Protein AF-A0A524KZ82-F1 (afdb_monomer)

Radius of gyration: 22.81 Å; Cα contacts (8 Å, |Δi|>4): 287; chains: 1; bounding box: 56×28×83 Å

Mean predicted aligned error: 5.63 Å

pLDDT: mean 92.24, std 10.03, range [44.41, 98.25]

Solvent-accessible surface area (backbone atoms only — not comparable to full-atom values): 10919 Å² total; per-residue (Å²): 84,75,33,45,78,41,71,69,45,45,53,48,47,46,52,50,49,19,54,33,33,65,72,64,48,67,66,28,41,35,33,43,34,64,36,80,46,78,73,47,76,80,39,77,87,38,52,68,56,51,53,52,40,55,52,41,50,53,49,50,49,65,68,48,57,89,40,47,75,35,59,31,60,46,67,98,60,83,75,63,60,69,71,45,44,50,54,52,49,53,57,42,37,68,87,48,66,90,84,58,84,72,43,83,60,76,61,77,42,79,44,74,64,86,80,84,34,33,32,40,37,38,36,27,46,79,58,62,71,92,42,52,47,76,47,74,54,84,52,24,44,35,43,30,52,70,94,45,76,46,76,42,79,43,55,84,88,52,30,84,36,37,81,73,48,74,47,79,55,88,43,23,39,41,34,34,31,33,73,70,80,78,74,78,78,78,79,85,124

Secondary structure (DSSP, 8-state):
-EE-S-HHHHHHHHHHHHHHHHTT-----EEEEEEPPGGGGGSGGGHHHHHHHHHHHHHHHHHHTTSPEEEEEPPSS---HHHHHHHHHHHHTTTS-TT---------EEEE-SSS-EEEEEE-TT--STTEEEEEETTEEEEEETTEEEEEEPPTTTTTSEEEEEEEETTEEEEEEEPPP-PPP----

Sequence (189 aa):
LVVTPERMVIDEARRAHTELSLFEVHCDAVVMNRLLPAEADEIPFFRDARRREAERYREVEALFAPLPILSAPLQDDEVMGLARLARLGAQLFAKVEPDAVLHTGARVRFERDGTGGYRAIVPLPRADREGLDVVKIDDDLVVTTGARRRAIRLPRRVAPLSLAEARVDGDSLVVRFLRRAVEPAAEVG

Nearest PDB structures (foldseek):
  3igf-assembly1_A  TM=7.912E-01  e=5.795E-08  Nostoc sp. PCC 7120 = FACHB-418
  8egk-assembly1_A  TM=7.895E-01  e=8.415E-08  Nostoc sp. PCC 7120 = FACHB-418
  8egk-assembly1_B  TM=7.686E-01  e=1.011E-06  Nostoc sp. PCC 7120 = FACHB-418
  2woj-assembly1_D  TM=8.732E-01  e=4.760E-04  Saccharomyces cerevisiae
  3zs9-assembly1_B  TM=8.711E-01  e=5.390E-04  Saccharomyces cerevisiae

Foldseek 3Di:
DEAELDPVRLVVVLLVQLQCLLVQNDDQAYEHEAAADPVLVVPPVCPVVNVSSVVSVVVSVVQDPPRYYFYFHHDPDDQDDDVSVVVRVCRRCVPHDPPDRNDRDDAWDWAAPVPQWIKTKRFRRPADPVQWDWDDDQQWIWITGNPDIDTDGHDPVQRQWHFDDWDDDHRIIITITHHDDDDPPPPDD

Structure (mmCIF, N/CA/C/O backbone):
data_AF-A0A524KZ82-F1
#
_entry.id   AF-A0A524KZ82-F1
#
loop_
_atom_site.group_PDB
_atom_site.id
_atom_site.type_symbol
_atom_site.label_atom_id
_atom_site.label_alt_id
_atom_site.label_comp_id
_atom_site.label_asym_id
_atom_site.label_entity_id
_atom_site.label_seq_id
_atom_site.pdbx_PDB_ins_code
_atom_site.Cartn_x
_atom_site.Cartn_y
_atom_site.Cartn_z
_atom_site.occupancy
_atom_site.B_iso_or_equiv
_atom_site.auth_seq_id
_atom_site.auth_comp_id
_atom_site.auth_asym_id
_atom_site.auth_atom_id
_atom_site.pdbx_PDB_model_num
ATOM 1 N N . LEU A 1 1 ? -0.749 -0.600 -7.505 1.00 96.12 1 LEU A N 1
ATOM 2 C CA . LEU A 1 1 ? -0.133 0.759 -7.448 1.00 96.12 1 LEU A CA 1
ATOM 3 C C . LEU A 1 1 ? 0.936 0.880 -8.524 1.00 96.12 1 LEU A C 1
ATOM 5 O O . LEU A 1 1 ? 1.473 -0.147 -8.909 1.00 96.12 1 LEU A O 1
ATOM 9 N N . VAL A 1 2 ? 1.262 2.085 -8.999 1.00 97.44 2 VAL A N 1
ATOM 10 C CA . VAL A 1 2 ? 2.365 2.310 -9.954 1.00 97.44 2 VAL A CA 1
ATOM 11 C C . VAL A 1 2 ? 3.306 3.364 -9.380 1.00 97.44 2 VAL A C 1
ATOM 13 O O . VAL A 1 2 ? 2.841 4.398 -8.910 1.00 97.44 2 VAL A O 1
ATOM 16 N N . VAL A 1 3 ? 4.610 3.099 -9.412 1.00 98.12 3 VAL A N 1
ATOM 17 C CA . VAL A 1 3 ? 5.670 3.984 -8.908 1.00 98.12 3 VAL A CA 1
ATOM 18 C C . VAL A 1 3 ? 6.823 4.078 -9.902 1.00 98.12 3 VAL A C 1
ATOM 20 O O . VAL A 1 3 ? 6.951 3.244 -10.794 1.00 98.12 3 VAL A O 1
ATOM 23 N N . THR A 1 4 ? 7.679 5.082 -9.737 1.00 97.50 4 THR A N 1
ATOM 24 C CA . THR A 1 4 ? 9.007 5.155 -10.366 1.00 97.50 4 THR A CA 1
ATOM 25 C C . THR A 1 4 ? 10.095 5.068 -9.284 1.00 97.50 4 THR A C 1
ATOM 27 O O . THR A 1 4 ? 9.777 5.233 -8.102 1.00 97.50 4 THR A O 1
ATOM 30 N N . PRO A 1 5 ? 11.382 4.855 -9.635 1.00 95.81 5 PRO A N 1
ATOM 31 C CA . PRO A 1 5 ? 12.526 4.932 -8.713 1.00 95.81 5 PRO A CA 1
ATOM 32 C C . PRO A 1 5 ? 12.803 6.333 -8.127 1.00 95.81 5 PRO A C 1
ATOM 34 O O . PRO A 1 5 ? 13.952 6.710 -7.893 1.00 95.81 5 PRO A O 1
ATOM 37 N N . GLU A 1 6 ? 11.768 7.126 -7.876 1.00 96.19 6 GLU A N 1
ATOM 38 C CA . GLU A 1 6 ? 11.844 8.467 -7.316 1.00 96.19 6 GLU A CA 1
ATOM 39 C C . GLU A 1 6 ? 11.198 8.484 -5.934 1.00 96.19 6 GLU A C 1
ATOM 41 O O . GLU A 1 6 ? 10.045 8.091 -5.759 1.00 96.19 6 GLU A O 1
ATOM 46 N N . ARG A 1 7 ? 11.938 8.982 -4.938 1.00 95.19 7 ARG A N 1
ATOM 47 C CA . ARG A 1 7 ? 11.517 8.937 -3.530 1.00 95.19 7 ARG A CA 1
ATOM 48 C C . ARG A 1 7 ? 10.149 9.581 -3.294 1.00 95.19 7 ARG A C 1
ATOM 50 O O . ARG A 1 7 ? 9.319 9.003 -2.607 1.00 95.19 7 ARG A O 1
ATOM 57 N N . MET A 1 8 ? 9.891 10.727 -3.924 1.00 96.19 8 MET A N 1
ATOM 58 C CA . MET A 1 8 ? 8.604 11.419 -3.817 1.00 96.19 8 MET A CA 1
ATOM 59 C C . MET A 1 8 ? 7.433 10.552 -4.306 1.00 96.19 8 MET A C 1
ATOM 61 O O . MET A 1 8 ? 6.387 10.521 -3.662 1.00 96.19 8 MET A O 1
ATOM 65 N N . VAL A 1 9 ? 7.611 9.830 -5.417 1.00 97.50 9 VAL A N 1
ATOM 66 C CA . VAL A 1 9 ? 6.575 8.968 -6.008 1.00 97.50 9 VAL A CA 1
ATOM 67 C C . VAL A 1 9 ? 6.334 7.735 -5.135 1.00 97.50 9 VAL A C 1
ATOM 69 O O . VAL A 1 9 ? 5.189 7.333 -4.934 1.00 97.50 9 VAL A O 1
ATOM 72 N N . ILE A 1 10 ? 7.399 7.167 -4.565 1.00 96.94 10 ILE A N 1
ATOM 73 C CA . ILE A 1 10 ? 7.316 6.051 -3.614 1.00 96.94 10 ILE A CA 1
ATOM 74 C C . ILE A 1 10 ? 6.548 6.474 -2.354 1.00 96.94 10 ILE A C 1
ATOM 76 O O . ILE A 1 10 ? 5.636 5.767 -1.921 1.00 96.94 10 ILE A O 1
ATOM 80 N N . ASP A 1 11 ? 6.865 7.647 -1.801 1.00 94.69 11 ASP A N 1
ATOM 81 C CA . ASP A 1 11 ? 6.182 8.198 -0.628 1.00 94.69 11 ASP A CA 1
ATOM 82 C C . ASP A 1 11 ? 4.693 8.464 -0.895 1.00 94.69 11 ASP A C 1
ATOM 84 O O . ASP A 1 11 ? 3.852 8.208 -0.029 1.00 94.69 11 ASP A O 1
ATOM 88 N N . GLU A 1 12 ? 4.351 8.942 -2.093 1.00 94.69 12 GLU A N 1
ATOM 89 C CA . GLU A 1 12 ? 2.962 9.160 -2.499 1.00 94.69 12 GLU A CA 1
ATOM 90 C C . GLU A 1 12 ? 2.196 7.842 -2.642 1.00 94.69 12 GLU A C 1
ATOM 92 O O . GLU A 1 12 ? 1.098 7.698 -2.105 1.00 94.69 12 GLU A O 1
ATOM 97 N N . ALA A 1 13 ? 2.795 6.831 -3.275 1.00 96.00 13 ALA A N 1
ATOM 98 C CA . ALA A 1 13 ? 2.178 5.514 -3.375 1.00 96.00 13 ALA A CA 1
ATOM 99 C C . ALA A 1 13 ? 2.017 4.834 -2.010 1.00 96.00 13 ALA A C 1
ATOM 101 O O . ALA A 1 13 ? 1.030 4.128 -1.802 1.00 96.00 13 ALA A O 1
ATOM 102 N N . ARG A 1 14 ? 2.939 5.064 -1.063 1.00 94.00 14 ARG A N 1
ATOM 103 C CA . ARG A 1 14 ? 2.806 4.578 0.317 1.00 94.00 14 ARG A CA 1
ATOM 104 C C . ARG A 1 14 ? 1.569 5.180 0.978 1.00 94.00 14 ARG A C 1
ATOM 106 O O . ARG A 1 14 ? 0.752 4.431 1.507 1.00 94.00 14 ARG A O 1
ATOM 113 N N . ARG A 1 15 ? 1.407 6.509 0.911 1.00 92.25 15 ARG A N 1
ATOM 114 C CA . ARG A 1 15 ? 0.216 7.202 1.434 1.00 92.25 15 ARG A CA 1
ATOM 115 C C . ARG A 1 15 ? -1.060 6.677 0.781 1.00 92.25 15 ARG A C 1
ATOM 117 O O . ARG A 1 15 ? -1.985 6.283 1.487 1.00 92.25 15 ARG A O 1
ATOM 124 N N . ALA A 1 16 ? -1.072 6.576 -0.548 1.00 93.12 16 ALA A N 1
ATOM 125 C CA . ALA A 1 16 ? -2.205 6.038 -1.293 1.00 93.12 16 ALA A CA 1
ATOM 126 C C . ALA A 1 16 ? -2.549 4.600 -0.866 1.00 93.12 16 ALA A C 1
ATOM 128 O O . ALA A 1 16 ? -3.722 4.274 -0.714 1.00 93.12 16 ALA A O 1
ATOM 129 N N . HIS A 1 17 ? -1.554 3.744 -0.611 1.00 94.00 17 HIS A N 1
ATOM 130 C CA . HIS A 1 17 ? -1.785 2.378 -0.137 1.00 94.00 17 HIS A CA 1
ATOM 131 C C . HIS A 1 17 ? -2.465 2.335 1.234 1.00 94.00 17 HIS A C 1
ATOM 133 O O . HIS A 1 17 ? -3.410 1.563 1.426 1.00 94.00 17 HIS A O 1
ATOM 139 N N . THR A 1 18 ? -2.016 3.169 2.177 1.00 92.38 18 THR A N 1
ATOM 140 C CA . THR A 1 18 ? -2.651 3.300 3.492 1.00 92.38 18 THR A CA 1
ATOM 141 C C . THR A 1 18 ? -4.100 3.768 3.350 1.00 92.38 18 THR A C 1
ATOM 143 O O . THR A 1 18 ? -4.994 3.173 3.949 1.00 92.38 18 THR A O 1
ATOM 146 N N . GLU A 1 19 ? -4.351 4.788 2.523 1.00 91.69 19 GLU A N 1
ATOM 147 C CA . GLU A 1 19 ? -5.698 5.322 2.293 1.00 91.69 19 GLU A CA 1
ATOM 148 C C . GLU A 1 19 ? -6.629 4.286 1.653 1.00 91.69 19 GLU A C 1
ATOM 150 O O . GLU A 1 19 ? -7.731 4.060 2.146 1.00 91.69 19 GLU A O 1
ATOM 155 N N . LEU A 1 20 ? -6.188 3.610 0.591 1.00 93.00 20 LEU A N 1
ATOM 156 C CA . LEU A 1 20 ? -6.969 2.563 -0.072 1.00 93.00 20 LEU A CA 1
ATOM 157 C C . LEU A 1 20 ? -7.296 1.416 0.893 1.00 93.00 20 LEU A C 1
ATOM 159 O O . LEU A 1 20 ? -8.442 0.967 0.956 1.00 93.00 20 LEU A O 1
ATOM 163 N N . SER A 1 21 ? -6.325 1.010 1.715 1.00 92.56 21 SER A N 1
ATOM 164 C CA . SER A 1 21 ? -6.515 -0.021 2.742 1.00 92.56 21 SER A CA 1
ATOM 165 C C . SER A 1 21 ? -7.519 0.402 3.808 1.00 92.56 21 SER A C 1
ATOM 167 O O . SER A 1 21 ? -8.366 -0.407 4.194 1.00 92.56 21 SER A O 1
ATOM 169 N N . LEU A 1 22 ? -7.496 1.678 4.221 1.00 93.38 22 LEU A N 1
ATOM 170 C CA . LEU A 1 22 ? -8.490 2.220 5.141 1.00 93.38 22 LEU A CA 1
ATOM 171 C C . LEU A 1 22 ? -9.900 2.033 4.585 1.00 93.38 22 LEU A C 1
ATOM 173 O O . LEU A 1 22 ? -10.786 1.766 5.381 1.00 93.38 22 LEU A O 1
ATOM 177 N N . PHE A 1 23 ? -10.122 2.110 3.270 1.00 93.38 23 PHE A N 1
ATOM 178 C CA . PHE A 1 23 ? -11.424 1.886 2.622 1.00 93.38 23 PHE A CA 1
ATOM 179 C C . PHE A 1 23 ? -11.655 0.447 2.123 1.00 93.38 23 PHE A C 1
ATOM 181 O O . PHE A 1 23 ? -12.651 0.202 1.449 1.00 93.38 23 PHE A O 1
ATOM 188 N N . GLU A 1 24 ? -10.782 -0.506 2.470 1.00 91.81 24 GLU A N 1
ATOM 189 C CA . GLU A 1 24 ? -10.827 -1.904 1.999 1.00 91.81 24 GLU A CA 1
ATOM 190 C C . GLU A 1 24 ? -10.774 -2.047 0.465 1.00 91.81 24 GLU A C 1
ATOM 192 O O . GLU A 1 24 ? -11.261 -3.023 -0.107 1.00 91.81 24 GLU A O 1
ATOM 197 N N . VAL A 1 25 ? -10.133 -1.086 -0.207 1.00 92.88 25 VAL A N 1
ATOM 198 C CA . VAL A 1 25 ? -9.746 -1.194 -1.616 1.00 92.88 25 VAL A CA 1
ATOM 199 C C . VAL A 1 25 ? -8.349 -1.803 -1.663 1.00 92.88 25 VAL A C 1
ATOM 201 O O . VAL A 1 25 ? -7.357 -1.155 -1.336 1.00 92.88 25 VAL A O 1
ATOM 204 N N . HIS A 1 26 ? -8.263 -3.079 -2.026 1.00 88.25 26 HIS A N 1
ATOM 205 C CA . HIS A 1 26 ? -6.998 -3.805 -1.986 1.00 88.25 26 HIS A CA 1
ATOM 206 C C . HIS A 1 26 ? -6.201 -3.610 -3.273 1.00 88.25 26 HIS A C 1
ATOM 208 O O . HIS A 1 26 ? -6.720 -3.776 -4.374 1.00 88.25 26 HIS A O 1
ATOM 214 N N . CYS A 1 27 ? -4.923 -3.283 -3.112 1.00 93.62 27 CYS A N 1
ATOM 215 C CA . CYS A 1 27 ? -3.933 -3.444 -4.165 1.00 93.62 27 CYS A CA 1
ATOM 216 C C . CYS A 1 27 ? -3.324 -4.833 -4.036 1.00 93.62 27 CYS A C 1
ATOM 218 O O . CYS A 1 27 ? -3.019 -5.270 -2.928 1.00 93.62 27 CYS A O 1
ATOM 220 N N . ASP A 1 28 ? -3.142 -5.505 -5.160 1.00 95.69 28 ASP A N 1
ATOM 221 C CA . ASP A 1 28 ? -2.584 -6.849 -5.218 1.00 95.69 28 ASP A CA 1
ATOM 222 C C . ASP A 1 28 ? -1.139 -6.875 -5.738 1.00 95.69 28 ASP A C 1
ATOM 224 O O . ASP A 1 28 ? -0.450 -7.871 -5.557 1.00 95.69 28 ASP A O 1
ATOM 228 N N . ALA A 1 29 ? -0.658 -5.770 -6.320 1.00 96.69 29 ALA A N 1
ATOM 229 C CA . ALA A 1 29 ? 0.726 -5.587 -6.743 1.00 96.69 29 ALA A CA 1
ATOM 230 C C . ALA A 1 29 ? 1.158 -4.109 -6.799 1.00 96.69 29 ALA A C 1
ATOM 232 O O . ALA A 1 29 ? 0.347 -3.165 -6.825 1.00 96.69 29 ALA A O 1
ATOM 233 N N . VAL A 1 30 ? 2.474 -3.913 -6.877 1.00 97.75 30 VAL A N 1
ATOM 234 C CA . VAL A 1 30 ? 3.118 -2.630 -7.174 1.00 97.75 30 VAL A CA 1
ATOM 235 C C . VAL A 1 30 ? 3.878 -2.742 -8.491 1.00 97.75 30 VAL A C 1
ATOM 237 O O . VAL A 1 30 ? 4.720 -3.613 -8.652 1.00 97.75 30 VAL A O 1
ATOM 240 N N . VAL A 1 31 ? 3.620 -1.846 -9.437 1.00 97.94 31 VAL A N 1
ATOM 241 C CA . VAL A 1 31 ? 4.403 -1.741 -10.670 1.00 97.94 31 VAL A CA 1
ATOM 242 C C . VAL A 1 31 ? 5.525 -0.732 -10.457 1.00 97.94 31 VAL A C 1
ATOM 244 O O . VAL A 1 31 ? 5.254 0.448 -10.235 1.00 97.94 31 VAL A O 1
ATOM 247 N N . MET A 1 32 ? 6.773 -1.182 -10.554 1.00 97.62 32 MET A N 1
ATOM 248 C CA . MET A 1 32 ? 7.961 -0.331 -10.556 1.00 97.62 32 MET A CA 1
ATOM 249 C C . MET A 1 32 ? 8.314 0.022 -12.003 1.00 97.62 32 MET A C 1
ATOM 251 O O . MET A 1 32 ? 8.926 -0.768 -12.720 1.00 97.62 32 MET A O 1
ATOM 255 N N . ASN A 1 33 ? 7.866 1.192 -12.447 1.00 97.12 33 ASN A N 1
ATOM 256 C CA . ASN A 1 33 ? 7.990 1.673 -13.819 1.00 97.12 33 ASN A CA 1
ATOM 257 C C . ASN A 1 33 ? 9.265 2.497 -14.040 1.00 97.12 33 ASN A C 1
ATOM 259 O O . ASN A 1 33 ? 9.786 3.104 -13.109 1.00 97.12 33 ASN A O 1
ATOM 263 N N . ARG A 1 34 ? 9.707 2.598 -15.299 1.00 95.69 34 ARG A N 1
ATOM 264 C CA . ARG A 1 34 ? 10.900 3.349 -15.730 1.00 95.69 34 ARG A CA 1
ATOM 265 C C . ARG A 1 34 ? 12.205 2.839 -15.113 1.00 95.69 34 ARG A C 1
ATOM 267 O O . ARG A 1 34 ? 13.105 3.632 -14.849 1.00 95.69 34 ARG A O 1
ATOM 274 N N . LEU A 1 35 ? 12.311 1.528 -14.905 1.00 96.31 35 LEU A N 1
ATOM 275 C CA . LEU A 1 35 ? 13.576 0.910 -14.511 1.00 96.31 35 LEU A CA 1
ATOM 276 C C . LEU A 1 35 ? 14.570 0.961 -15.670 1.00 96.31 35 LEU A C 1
ATOM 278 O O . LEU A 1 35 ? 14.199 0.691 -16.808 1.00 96.31 35 LEU A O 1
ATOM 282 N N . LEU A 1 36 ? 15.831 1.281 -15.409 1.00 95.88 36 LEU A N 1
ATOM 283 C CA . LEU A 1 36 ? 16.860 1.278 -16.439 1.00 95.88 36 LEU A CA 1
ATOM 284 C C . LEU A 1 36 ? 16.896 -0.099 -17.138 1.00 95.88 36 LEU A C 1
ATOM 286 O O . LEU A 1 36 ? 16.871 -1.136 -16.465 1.00 95.88 36 LEU A O 1
ATOM 290 N N . PRO A 1 37 ? 16.942 -0.147 -18.478 1.00 93.19 37 PRO A N 1
ATOM 291 C CA . PRO A 1 37 ? 17.015 -1.412 -19.201 1.00 93.19 37 PRO A CA 1
ATOM 292 C C . PRO A 1 37 ? 18.403 -2.047 -18.994 1.00 93.19 37 PRO A C 1
ATOM 294 O O . PRO A 1 37 ? 19.323 -1.379 -18.515 1.00 93.19 37 PRO A O 1
ATOM 297 N N . ALA A 1 38 ? 18.567 -3.342 -19.268 1.00 90.75 38 ALA A N 1
ATOM 298 C CA . ALA A 1 38 ? 19.797 -4.080 -18.937 1.00 90.75 38 ALA A CA 1
ATOM 299 C C . ALA A 1 38 ? 21.040 -3.504 -19.644 1.00 90.75 38 ALA A C 1
ATOM 301 O O . ALA A 1 38 ? 22.118 -3.432 -19.064 1.00 90.75 38 ALA A O 1
ATOM 302 N N . GLU A 1 39 ? 20.854 -2.988 -20.854 1.00 92.31 39 GLU A N 1
ATOM 303 C CA . GLU A 1 39 ? 21.854 -2.332 -21.697 1.00 92.31 39 GLU A CA 1
ATOM 304 C C . GLU A 1 39 ? 22.507 -1.122 -21.006 1.00 92.31 39 GLU A C 1
ATOM 306 O O . GLU A 1 39 ? 23.643 -0.761 -21.310 1.00 92.31 39 GLU A O 1
ATOM 311 N N . ALA A 1 40 ? 21.830 -0.505 -20.028 1.00 93.25 40 ALA A N 1
ATOM 312 C CA . ALA A 1 40 ? 22.404 0.585 -19.243 1.00 93.25 40 ALA A CA 1
ATOM 313 C C . ALA A 1 40 ? 23.608 0.138 -18.389 1.00 93.25 40 ALA A C 1
ATOM 315 O O . ALA A 1 40 ? 24.437 0.978 -18.036 1.00 93.25 40 ALA A O 1
ATOM 316 N N . ASP A 1 41 ? 23.734 -1.157 -18.074 1.00 92.19 41 ASP A N 1
ATOM 317 C CA . ASP A 1 41 ? 24.831 -1.693 -17.253 1.00 92.19 41 ASP A CA 1
ATOM 318 C C . ASP A 1 41 ? 26.181 -1.662 -17.976 1.00 92.19 41 ASP A C 1
ATOM 320 O O . ASP A 1 41 ? 27.232 -1.595 -17.334 1.00 92.19 41 ASP A O 1
ATOM 324 N N . GLU A 1 42 ? 26.161 -1.652 -19.308 1.00 94.62 42 GLU A N 1
ATOM 325 C CA . GLU A 1 42 ? 27.362 -1.593 -20.144 1.00 94.62 42 GLU A CA 1
ATOM 326 C C . GLU A 1 42 ? 27.946 -0.175 -20.231 1.00 94.62 42 GLU A C 1
ATOM 328 O O . GLU A 1 42 ? 29.098 0.014 -20.624 1.00 94.62 42 GLU A O 1
ATOM 333 N N . ILE A 1 43 ? 27.175 0.840 -19.830 1.00 96.31 43 ILE A N 1
ATOM 334 C CA . ILE A 1 43 ? 27.527 2.251 -19.983 1.00 96.31 43 ILE A CA 1
ATOM 335 C C . ILE A 1 43 ? 27.957 2.821 -18.619 1.00 96.31 43 ILE A C 1
ATOM 337 O O . ILE A 1 43 ? 27.117 3.028 -17.737 1.00 96.31 43 ILE A O 1
ATOM 341 N N . PRO A 1 44 ? 29.244 3.187 -18.421 1.00 95.81 44 PRO A N 1
ATOM 342 C CA . PRO A 1 44 ? 29.747 3.659 -17.125 1.00 95.81 44 PRO A CA 1
ATOM 343 C C . PRO A 1 44 ? 28.993 4.856 -16.530 1.00 95.81 44 PRO A C 1
ATOM 345 O O . PRO A 1 44 ? 28.909 4.969 -15.307 1.00 95.81 44 PRO A O 1
ATOM 348 N N . PHE A 1 45 ? 28.422 5.716 -17.379 1.00 96.69 45 PHE A N 1
ATOM 349 C CA . PHE A 1 45 ? 27.622 6.877 -16.978 1.00 96.69 45 PHE A CA 1
ATOM 350 C C . PHE A 1 45 ? 26.421 6.506 -16.088 1.00 96.69 45 PHE A C 1
ATOM 352 O O . PHE A 1 45 ? 26.092 7.248 -15.163 1.00 96.69 45 PHE A O 1
ATOM 359 N N . PHE A 1 46 ? 25.794 5.343 -16.302 1.00 96.50 46 PHE A N 1
ATOM 360 C CA . PHE A 1 46 ? 24.602 4.931 -15.552 1.00 96.50 46 PHE A CA 1
ATOM 361 C C . PHE A 1 46 ? 24.901 4.173 -14.254 1.00 96.50 46 PHE A C 1
ATOM 363 O O . PHE A 1 46 ? 23.974 3.886 -13.497 1.00 96.50 46 PHE A O 1
ATOM 370 N N . ARG A 1 47 ? 26.170 3.903 -13.922 1.00 95.44 47 ARG A N 1
ATOM 371 C CA . ARG A 1 47 ? 26.556 3.097 -12.747 1.00 95.44 47 ARG A CA 1
ATOM 372 C C . ARG A 1 47 ? 25.934 3.596 -11.437 1.00 95.44 47 ARG A C 1
ATOM 374 O O . ARG A 1 47 ? 25.367 2.817 -10.670 1.00 95.44 47 ARG A O 1
ATOM 381 N N . ASP A 1 48 ? 26.013 4.900 -11.185 1.00 96.06 48 ASP A N 1
ATOM 382 C CA . ASP A 1 48 ? 25.454 5.507 -9.971 1.00 96.06 48 ASP A CA 1
ATOM 383 C C . ASP A 1 48 ? 23.925 5.566 -9.987 1.00 96.06 48 ASP A C 1
ATOM 385 O O . ASP A 1 48 ? 23.290 5.503 -8.932 1.00 96.06 48 ASP A O 1
ATOM 389 N N . ALA A 1 49 ? 23.321 5.708 -11.170 1.00 95.19 49 ALA A N 1
ATOM 390 C CA . ALA A 1 49 ? 21.873 5.657 -11.327 1.00 95.19 49 ALA A CA 1
ATOM 391 C C . ALA A 1 49 ? 21.352 4.244 -11.032 1.00 95.19 49 ALA A C 1
ATOM 393 O O . ALA A 1 49 ? 20.439 4.105 -10.222 1.00 95.19 49 ALA A O 1
ATOM 394 N N . ARG A 1 50 ? 22.003 3.201 -11.566 1.00 95.31 50 ARG A N 1
ATOM 395 C CA . ARG A 1 50 ? 21.666 1.800 -11.291 1.00 95.31 50 ARG A CA 1
ATOM 396 C C . ARG A 1 50 ? 21.794 1.448 -9.812 1.00 95.31 50 ARG A C 1
ATOM 398 O O . ARG A 1 50 ? 20.905 0.804 -9.261 1.00 95.31 50 ARG A O 1
ATOM 405 N N . ARG A 1 51 ? 22.864 1.896 -9.138 1.00 95.69 51 ARG A N 1
ATOM 406 C CA . ARG A 1 51 ? 23.016 1.682 -7.686 1.00 95.69 51 ARG A CA 1
ATOM 407 C C . ARG A 1 51 ? 21.833 2.275 -6.917 1.00 95.69 51 ARG A C 1
ATOM 409 O O . ARG A 1 51 ? 21.224 1.578 -6.110 1.00 95.69 51 ARG A O 1
ATOM 416 N N . ARG A 1 52 ? 21.484 3.536 -7.198 1.00 95.81 52 ARG A N 1
ATOM 417 C CA . ARG A 1 52 ? 20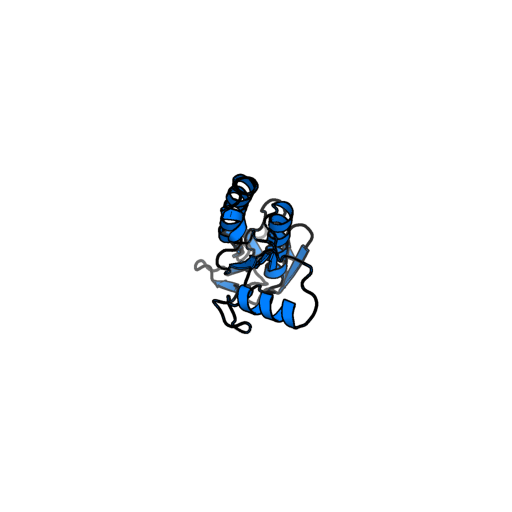.350 4.216 -6.554 1.00 95.81 52 ARG A CA 1
ATOM 418 C C . ARG A 1 52 ? 19.020 3.546 -6.884 1.00 95.81 52 ARG A C 1
ATOM 420 O O . ARG A 1 52 ? 18.200 3.394 -5.990 1.00 95.81 52 ARG A O 1
ATOM 427 N N . GLU A 1 53 ? 18.806 3.126 -8.125 1.00 97.25 53 GLU A N 1
ATOM 428 C CA . GLU A 1 53 ? 17.609 2.386 -8.534 1.00 97.25 53 GLU A CA 1
ATOM 429 C C . GLU A 1 53 ? 17.461 1.076 -7.754 1.00 97.25 53 GLU A C 1
ATOM 431 O O . GLU A 1 53 ? 16.388 0.805 -7.224 1.00 97.25 53 GLU A O 1
ATOM 436 N N . ALA A 1 54 ? 18.539 0.303 -7.596 1.00 96.44 54 ALA A N 1
ATOM 437 C CA . ALA A 1 54 ? 18.521 -0.928 -6.810 1.00 96.44 54 ALA A CA 1
ATOM 438 C C . ALA A 1 54 ? 18.230 -0.673 -5.319 1.00 96.44 54 ALA A C 1
ATOM 440 O O . ALA A 1 54 ? 17.547 -1.466 -4.673 1.00 96.44 54 ALA A O 1
ATOM 441 N N . GLU A 1 55 ? 18.722 0.433 -4.751 1.00 97.31 55 GLU A N 1
ATOM 442 C CA . GLU A 1 55 ? 18.347 0.866 -3.398 1.00 97.31 55 GLU A CA 1
ATOM 443 C C . GLU A 1 55 ? 16.852 1.196 -3.306 1.00 97.31 55 GLU A C 1
ATOM 445 O O . GLU A 1 55 ? 16.182 0.706 -2.399 1.00 97.31 55 GLU A O 1
ATOM 450 N N . ARG A 1 56 ? 16.316 1.971 -4.261 1.00 97.56 56 ARG A N 1
ATOM 451 C CA . ARG A 1 56 ? 14.882 2.299 -4.321 1.00 97.56 56 ARG A CA 1
ATOM 452 C C . ARG A 1 56 ? 14.025 1.050 -4.507 1.00 97.56 56 ARG A C 1
ATOM 454 O O . ARG A 1 56 ? 12.966 0.955 -3.905 1.00 97.56 56 ARG A O 1
ATOM 461 N N . TYR A 1 57 ? 14.477 0.081 -5.299 1.00 97.69 57 TYR A N 1
ATOM 462 C CA . TYR A 1 57 ? 13.761 -1.177 -5.495 1.00 97.69 57 TYR A CA 1
ATOM 463 C C . TYR A 1 57 ? 13.602 -1.937 -4.173 1.00 97.69 57 TYR A C 1
ATOM 465 O O . TYR A 1 57 ? 12.491 -2.314 -3.815 1.00 97.69 57 TYR A O 1
ATOM 473 N N . ARG A 1 58 ? 14.691 -2.097 -3.405 1.00 97.69 58 ARG A N 1
ATOM 474 C CA . ARG A 1 58 ? 14.646 -2.739 -2.076 1.00 97.69 58 ARG A CA 1
ATOM 475 C C . ARG A 1 58 ? 13.782 -1.960 -1.086 1.00 97.69 58 ARG A C 1
ATOM 477 O O . ARG A 1 58 ? 13.105 -2.555 -0.255 1.00 97.69 58 ARG A O 1
ATOM 484 N N . GLU A 1 59 ? 13.806 -0.632 -1.168 1.00 96.44 59 GLU A N 1
ATOM 485 C CA . GLU A 1 59 ? 12.941 0.234 -0.366 1.00 96.44 59 GLU A CA 1
ATOM 486 C C . GLU A 1 59 ? 11.460 -0.012 -0.681 1.00 96.44 59 GLU A C 1
ATOM 488 O O . GLU A 1 59 ? 10.676 -0.222 0.240 1.00 96.44 59 GLU A O 1
ATOM 493 N N . VAL A 1 60 ? 11.080 -0.069 -1.962 1.00 97.56 60 VAL A N 1
ATOM 494 C CA . VAL A 1 60 ? 9.710 -0.403 -2.391 1.00 97.56 60 VAL A CA 1
ATOM 495 C C . VAL A 1 60 ? 9.332 -1.815 -1.938 1.00 97.56 60 VAL A C 1
ATOM 497 O O . VAL A 1 60 ? 8.255 -2.006 -1.383 1.00 97.56 60 VAL A O 1
ATOM 500 N N . GLU A 1 61 ? 10.222 -2.793 -2.088 1.00 97.06 61 GLU A N 1
ATOM 501 C CA . GLU A 1 61 ? 9.979 -4.170 -1.641 1.00 97.06 61 GLU A CA 1
ATOM 502 C C . GLU A 1 61 ? 9.683 -4.232 -0.142 1.00 97.06 61 GLU A C 1
ATOM 504 O O . GLU A 1 61 ? 8.680 -4.810 0.273 1.00 97.06 61 GLU A O 1
ATOM 509 N N . ALA A 1 62 ? 10.484 -3.548 0.675 1.00 95.00 62 ALA A N 1
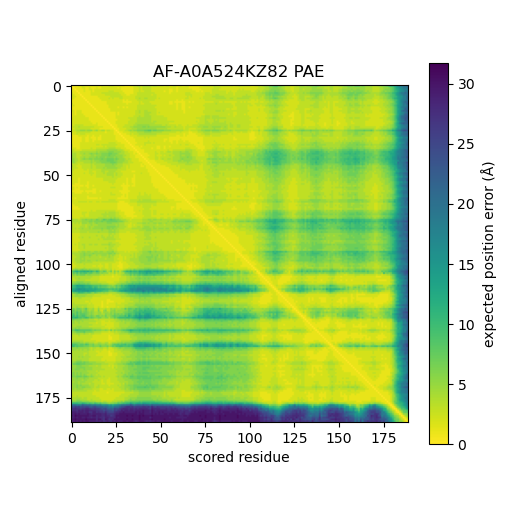ATOM 510 C CA . ALA A 1 62 ? 10.254 -3.474 2.109 1.00 95.00 62 ALA A CA 1
ATOM 511 C C . ALA A 1 62 ? 8.964 -2.712 2.455 1.00 95.00 62 ALA A C 1
ATOM 513 O O . ALA A 1 62 ? 8.203 -3.146 3.322 1.00 95.00 62 ALA A O 1
ATOM 514 N N . LEU A 1 63 ? 8.699 -1.579 1.801 1.00 94.25 63 LEU A N 1
ATOM 515 C CA . LEU A 1 63 ? 7.543 -0.735 2.101 1.00 94.25 63 LEU A CA 1
ATOM 516 C C . LEU A 1 63 ? 6.219 -1.420 1.764 1.00 94.25 63 LEU A C 1
ATOM 518 O O . LEU A 1 63 ? 5.282 -1.313 2.554 1.00 94.25 63 LEU A O 1
ATOM 522 N N . PHE A 1 64 ? 6.149 -2.120 0.635 1.00 95.12 64 PHE A N 1
ATOM 523 C CA . PHE A 1 64 ? 4.907 -2.689 0.118 1.00 95.12 64 PHE A CA 1
ATOM 524 C C . PHE A 1 64 ? 4.762 -4.192 0.349 1.00 95.12 64 PHE A C 1
ATOM 526 O O . PHE A 1 64 ? 3.732 -4.743 -0.028 1.00 95.12 64 PHE A O 1
ATOM 533 N N . ALA A 1 65 ? 5.725 -4.855 0.997 1.00 93.00 65 ALA A N 1
ATOM 534 C CA . ALA A 1 65 ? 5.569 -6.248 1.404 1.00 93.00 65 ALA A CA 1
ATOM 535 C C . ALA A 1 65 ? 4.219 -6.476 2.125 1.00 93.00 65 ALA A C 1
ATOM 537 O O . ALA A 1 65 ? 3.840 -5.670 2.978 1.00 93.00 65 ALA A O 1
ATOM 538 N N . PRO A 1 66 ? 3.491 -7.565 1.814 1.00 93.56 66 PRO A N 1
ATOM 539 C CA . PRO A 1 66 ? 3.879 -8.689 0.952 1.00 93.56 66 PRO A CA 1
ATOM 540 C C . PRO A 1 66 ? 3.458 -8.541 -0.527 1.00 93.56 66 PRO A C 1
ATOM 542 O O . PRO A 1 66 ? 3.400 -9.547 -1.231 1.00 93.56 66 PRO A O 1
ATOM 545 N N . LEU A 1 67 ? 3.120 -7.336 -1.004 1.00 95.56 67 LEU A N 1
ATOM 546 C CA . LEU A 1 67 ? 2.727 -7.137 -2.400 1.00 95.56 67 LEU A CA 1
ATOM 547 C C . LEU A 1 67 ? 3.894 -7.463 -3.348 1.00 95.56 67 LEU A C 1
ATOM 549 O O . LEU A 1 67 ? 4.995 -6.940 -3.154 1.00 95.56 67 LEU A O 1
ATOM 553 N N . PRO A 1 68 ? 3.672 -8.270 -4.397 1.00 96.31 68 PRO A N 1
ATOM 554 C CA . PRO A 1 68 ? 4.670 -8.481 -5.430 1.00 96.31 68 PRO A CA 1
ATOM 555 C C . PRO A 1 68 ? 4.940 -7.196 -6.213 1.00 96.31 68 PRO A C 1
ATOM 557 O O . PRO A 1 68 ? 4.046 -6.377 -6.454 1.00 96.31 68 PRO A O 1
ATOM 560 N N . ILE A 1 69 ? 6.194 -7.057 -6.644 1.00 97.25 69 ILE A N 1
ATOM 561 C CA . ILE A 1 69 ? 6.637 -5.971 -7.512 1.00 97.25 69 ILE A CA 1
ATOM 562 C C . ILE A 1 69 ? 6.731 -6.480 -8.947 1.00 97.25 69 ILE A C 1
ATOM 564 O O . ILE A 1 69 ? 7.454 -7.436 -9.230 1.00 97.25 69 ILE A O 1
ATOM 568 N N . LEU A 1 70 ? 6.027 -5.810 -9.856 1.00 97.44 70 LEU A N 1
ATOM 569 C CA . LEU A 1 70 ? 6.141 -6.016 -11.293 1.00 97.44 70 LEU A CA 1
ATOM 570 C C . LEU A 1 70 ? 7.063 -4.944 -11.880 1.00 97.44 70 LEU A C 1
ATOM 572 O O . LEU A 1 70 ? 6.826 -3.746 -11.724 1.00 97.44 70 LEU A O 1
ATOM 576 N N . SER A 1 71 ? 8.126 -5.371 -12.552 1.00 95.75 71 SER A N 1
ATOM 577 C CA . SER A 1 71 ? 9.158 -4.477 -13.080 1.00 95.75 71 SER A CA 1
ATOM 578 C C . SER A 1 71 ? 8.852 -4.077 -14.520 1.00 95.75 71 SER A C 1
ATOM 580 O O . SER A 1 71 ? 8.806 -4.932 -15.400 1.00 95.75 71 SER A O 1
ATOM 582 N N . ALA A 1 72 ? 8.699 -2.777 -14.771 1.00 95.44 72 ALA A N 1
ATOM 583 C CA . ALA A 1 72 ? 8.547 -2.218 -16.112 1.00 95.44 72 ALA A CA 1
ATOM 584 C C . ALA A 1 72 ? 9.818 -1.444 -16.510 1.00 95.44 72 ALA A C 1
ATOM 586 O O . ALA A 1 72 ? 10.111 -0.398 -15.912 1.00 95.44 72 ALA A O 1
ATOM 587 N N . PRO A 1 73 ? 10.580 -1.924 -17.512 1.00 93.62 73 PRO A N 1
ATOM 588 C CA . PRO A 1 73 ? 11.759 -1.219 -17.987 1.00 93.62 73 PRO A CA 1
ATOM 589 C C . PRO A 1 73 ? 11.368 0.056 -18.742 1.00 93.62 73 PRO A C 1
ATOM 591 O O . PRO A 1 73 ? 10.344 0.119 -19.430 1.00 93.62 73 PRO A O 1
ATOM 594 N N . LEU A 1 74 ? 12.221 1.068 -18.627 1.00 94.75 74 LEU A N 1
ATOM 595 C CA . LEU A 1 74 ? 12.182 2.292 -19.407 1.00 94.75 74 LEU A CA 1
ATOM 596 C C . LEU A 1 74 ? 12.246 1.935 -20.894 1.00 94.75 74 LEU A C 1
ATOM 598 O O . LEU A 1 74 ? 13.117 1.183 -21.327 1.00 94.75 74 LEU A O 1
ATOM 602 N N . GLN A 1 75 ? 11.298 2.468 -21.657 1.00 94.06 75 GLN A N 1
ATOM 603 C CA . GLN A 1 75 ? 11.204 2.240 -23.093 1.00 94.06 75 GLN A CA 1
ATOM 604 C C . GLN A 1 75 ? 12.000 3.302 -23.855 1.00 94.06 75 GLN A C 1
ATOM 606 O O . GLN A 1 75 ? 12.218 4.408 -23.363 1.00 94.06 75 GLN A O 1
ATOM 611 N N . ASP A 1 76 ? 12.421 2.937 -25.062 1.00 90.75 76 ASP A N 1
ATOM 612 C CA . ASP A 1 76 ? 13.200 3.764 -25.987 1.00 90.75 76 ASP A CA 1
ATOM 613 C C . ASP A 1 76 ? 12.429 4.964 -26.555 1.00 90.75 76 ASP A C 1
ATOM 615 O O . ASP A 1 76 ? 13.030 5.924 -27.030 1.00 90.75 76 ASP A O 1
ATOM 619 N N . ASP A 1 77 ? 11.102 4.898 -26.503 1.00 93.31 77 ASP A N 1
ATOM 620 C CA . ASP A 1 77 ? 10.171 5.903 -26.999 1.00 93.31 77 ASP A CA 1
ATOM 621 C C . ASP A 1 77 ? 8.826 5.758 -26.265 1.00 93.31 77 ASP A C 1
ATOM 623 O O . ASP A 1 77 ? 8.621 4.838 -25.460 1.00 93.31 77 ASP A O 1
ATOM 627 N N . GLU A 1 78 ? 7.883 6.647 -26.557 1.00 92.56 78 GLU A N 1
ATOM 628 C CA . GLU A 1 78 ? 6.529 6.575 -26.034 1.00 92.56 78 GLU A CA 1
ATOM 629 C C . GLU A 1 78 ? 5.842 5.246 -26.406 1.00 92.56 78 GLU A C 1
ATOM 631 O O . GLU A 1 78 ? 5.906 4.745 -27.535 1.00 92.56 78 GLU A O 1
ATOM 636 N N . VAL A 1 79 ? 5.147 4.650 -25.435 1.00 93.81 79 VAL A N 1
ATOM 637 C CA . VAL A 1 79 ? 4.449 3.368 -25.605 1.00 93.81 79 VAL A CA 1
ATOM 638 C C . VAL A 1 79 ? 3.080 3.604 -26.234 1.00 93.81 79 VAL A C 1
ATOM 640 O O . VAL A 1 79 ? 2.044 3.482 -25.584 1.00 93.81 79 VAL A O 1
ATOM 643 N N . MET A 1 80 ? 3.083 3.954 -27.518 1.00 96.06 80 MET A N 1
ATOM 644 C CA . MET A 1 80 ? 1.867 4.169 -28.299 1.00 96.06 80 MET A CA 1
ATOM 645 C C . MET A 1 80 ? 1.602 3.042 -29.298 1.00 96.06 80 MET A C 1
ATOM 647 O O . MET A 1 80 ? 2.511 2.498 -29.928 1.00 96.06 80 MET A O 1
ATOM 651 N N . GLY A 1 81 ? 0.318 2.729 -29.476 1.00 97.25 81 GLY A N 1
ATOM 652 C CA . GLY A 1 81 ? -0.150 1.691 -30.389 1.00 97.25 81 GLY A CA 1
ATOM 653 C C . GLY A 1 81 ? -0.045 0.274 -29.818 1.00 97.25 81 GLY A C 1
ATOM 654 O O . GLY A 1 81 ? 0.747 -0.023 -28.923 1.00 97.25 81 GLY A O 1
ATOM 655 N N . LEU A 1 82 ? -0.865 -0.625 -30.367 1.00 97.38 82 LEU A N 1
ATOM 656 C CA . LEU A 1 82 ? -1.037 -1.987 -29.851 1.00 97.38 82 LEU A CA 1
ATOM 657 C C . LEU A 1 82 ? 0.269 -2.785 -29.801 1.00 97.38 82 LEU A C 1
ATOM 659 O O . LEU A 1 82 ? 0.492 -3.514 -28.843 1.00 97.38 82 LEU A O 1
ATOM 663 N N . ALA A 1 83 ? 1.151 -2.625 -30.790 1.00 96.44 83 ALA A N 1
ATOM 664 C CA . ALA A 1 83 ? 2.410 -3.366 -30.840 1.00 96.44 83 ALA A CA 1
ATOM 665 C C . ALA A 1 83 ? 3.345 -3.021 -29.665 1.00 96.44 83 ALA A C 1
ATOM 667 O O . ALA A 1 83 ? 3.870 -3.920 -29.007 1.00 96.44 83 ALA A O 1
ATOM 668 N N . ARG A 1 84 ? 3.525 -1.726 -29.361 1.00 95.44 84 ARG A N 1
ATOM 669 C CA . ARG A 1 84 ? 4.370 -1.285 -28.238 1.00 95.44 84 ARG A CA 1
ATOM 670 C C . ARG A 1 84 ? 3.732 -1.633 -26.891 1.00 95.44 84 ARG A C 1
ATOM 672 O O . ARG A 1 84 ? 4.437 -2.094 -25.997 1.00 95.44 84 ARG A O 1
ATOM 679 N N . LEU A 1 85 ? 2.408 -1.488 -26.771 1.00 95.75 85 LEU A N 1
ATOM 680 C CA . LEU A 1 85 ? 1.658 -1.891 -25.576 1.00 95.75 85 LEU A CA 1
ATOM 681 C C . LEU A 1 85 ? 1.779 -3.397 -25.305 1.00 95.75 85 LEU A C 1
ATOM 683 O O . LEU A 1 85 ? 2.058 -3.790 -24.176 1.00 95.75 85 LEU A O 1
ATOM 687 N N . ALA A 1 86 ? 1.638 -4.234 -26.337 1.00 95.38 86 ALA A N 1
ATOM 688 C CA . ALA A 1 86 ? 1.780 -5.683 -26.216 1.00 95.38 86 ALA A CA 1
ATOM 689 C C . ALA A 1 86 ? 3.195 -6.083 -25.777 1.00 95.38 86 ALA A C 1
ATOM 691 O O . ALA A 1 86 ? 3.350 -6.939 -24.907 1.00 95.38 86 ALA A O 1
ATOM 692 N N . ARG A 1 87 ? 4.230 -5.424 -26.318 1.00 94.38 87 ARG A N 1
ATOM 693 C CA . ARG A 1 87 ? 5.625 -5.649 -2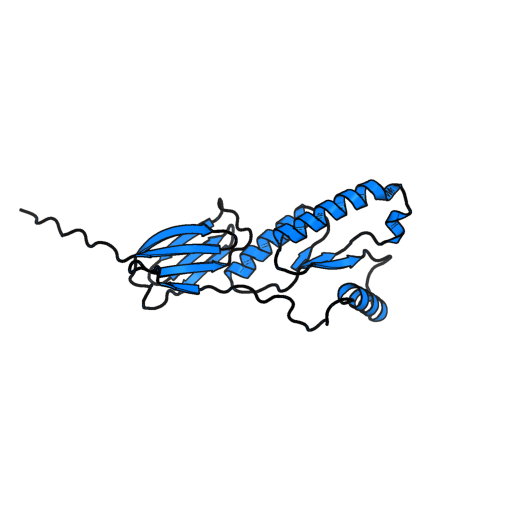5.914 1.00 94.38 87 ARG A CA 1
ATOM 694 C C . ARG A 1 87 ? 5.852 -5.317 -24.438 1.00 94.38 87 ARG A C 1
ATOM 696 O O . ARG A 1 87 ? 6.446 -6.124 -23.728 1.00 94.38 87 ARG A O 1
ATOM 703 N N . LEU A 1 88 ? 5.369 -4.162 -23.975 1.00 94.31 88 LEU A N 1
ATOM 704 C CA . LEU A 1 88 ? 5.483 -3.780 -22.565 1.00 94.31 88 LEU A CA 1
ATOM 705 C C . LEU A 1 88 ? 4.699 -4.741 -21.661 1.00 94.31 88 LEU A C 1
ATOM 707 O O . LEU A 1 88 ? 5.219 -5.160 -20.632 1.00 94.31 88 LEU A O 1
ATOM 711 N N . GLY A 1 89 ? 3.483 -5.125 -22.058 1.00 95.06 89 GLY A N 1
ATOM 712 C CA . GLY A 1 89 ? 2.670 -6.095 -21.325 1.00 95.06 89 GLY A CA 1
ATOM 713 C C . GLY A 1 89 ? 3.380 -7.440 -21.166 1.00 95.06 89 GLY A C 1
ATOM 714 O O . GLY A 1 89 ? 3.476 -7.950 -20.054 1.00 95.06 89 GLY A O 1
ATOM 715 N N . ALA A 1 90 ? 3.965 -7.967 -22.244 1.00 94.25 90 ALA A N 1
ATOM 716 C CA . ALA A 1 90 ? 4.727 -9.214 -22.204 1.00 94.25 90 ALA A CA 1
ATOM 717 C C . ALA A 1 90 ? 5.944 -9.140 -21.264 1.00 94.25 90 ALA A C 1
ATOM 719 O O . ALA A 1 90 ? 6.258 -10.118 -20.594 1.00 94.25 90 ALA A O 1
ATOM 720 N N . GLN A 1 91 ? 6.617 -7.987 -21.184 1.00 92.75 91 GLN A N 1
ATOM 721 C CA . GLN A 1 91 ? 7.729 -7.778 -20.249 1.00 92.75 91 GLN A CA 1
ATOM 722 C C . GLN A 1 91 ? 7.243 -7.691 -18.797 1.00 92.75 91 GLN A C 1
ATOM 724 O O . GLN A 1 91 ? 7.802 -8.350 -17.920 1.00 92.75 91 GLN A O 1
ATOM 729 N N . LEU A 1 92 ? 6.194 -6.903 -18.549 1.00 94.69 92 LEU A N 1
ATOM 730 C CA . LEU A 1 92 ? 5.649 -6.653 -17.214 1.00 94.69 92 LEU A CA 1
ATOM 731 C C . LEU A 1 92 ? 5.094 -7.931 -16.567 1.00 94.69 92 LEU A C 1
ATOM 733 O O . LEU A 1 92 ? 5.318 -8.177 -15.383 1.00 94.69 92 LEU A O 1
ATOM 737 N N . PHE A 1 93 ? 4.402 -8.748 -17.360 1.00 95.44 93 PHE A N 1
ATOM 738 C CA . PHE A 1 93 ? 3.745 -9.981 -16.928 1.00 95.44 93 PHE A CA 1
ATOM 739 C C . PHE A 1 93 ? 4.547 -11.241 -17.291 1.00 95.44 93 PHE A C 1
ATOM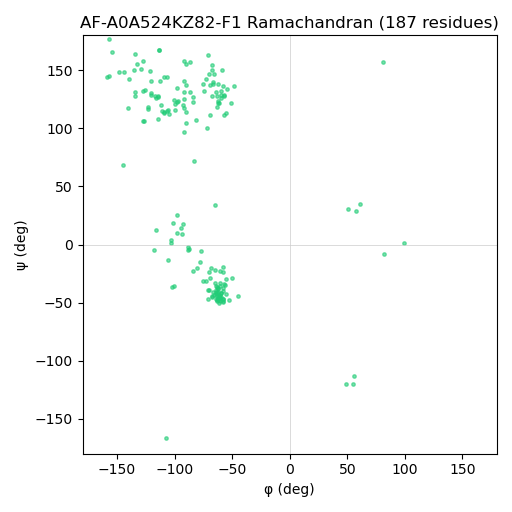 741 O O . PHE A 1 93 ? 4.027 -12.346 -17.265 1.00 95.44 93 PHE A O 1
ATOM 748 N N . ALA A 1 94 ? 5.847 -11.127 -17.580 1.00 93.31 94 ALA A N 1
ATOM 749 C CA . ALA A 1 94 ? 6.670 -12.269 -18.001 1.00 93.31 94 ALA A CA 1
ATOM 750 C C . ALA A 1 94 ? 6.708 -13.443 -16.997 1.00 93.31 94 ALA A C 1
ATOM 752 O O . ALA A 1 94 ? 7.111 -14.549 -17.354 1.00 93.31 94 ALA A O 1
ATOM 753 N N . LYS A 1 95 ? 6.360 -13.197 -15.727 1.00 93.94 95 LYS A N 1
ATOM 754 C CA . LYS A 1 95 ? 6.448 -14.170 -14.625 1.00 93.94 95 LYS A CA 1
ATOM 755 C C . LYS A 1 95 ? 5.101 -14.521 -13.989 1.00 93.94 95 LYS A C 1
ATOM 757 O O . LYS A 1 95 ? 5.082 -15.341 -13.076 1.00 93.94 95 LYS A O 1
ATOM 762 N N . VAL A 1 96 ? 4.014 -13.874 -14.403 1.00 95.56 96 VAL A N 1
ATOM 763 C CA . VAL A 1 96 ? 2.682 -14.029 -13.802 1.00 95.56 96 VAL A CA 1
ATOM 764 C C . VAL A 1 96 ? 1.611 -13.833 -14.867 1.00 95.56 96 VAL A C 1
ATOM 766 O O . VAL A 1 96 ? 1.792 -13.027 -15.771 1.00 95.56 96 VAL A O 1
ATOM 769 N N . GLU A 1 97 ? 0.480 -14.519 -14.745 1.00 95.44 97 GLU A N 1
ATOM 770 C CA . GLU A 1 97 ? -0.635 -14.288 -15.667 1.00 95.44 97 GLU A CA 1
ATOM 771 C C . GLU A 1 97 ? -1.217 -12.872 -15.474 1.00 95.44 97 GLU A C 1
ATOM 773 O O . GLU A 1 97 ? -1.363 -12.434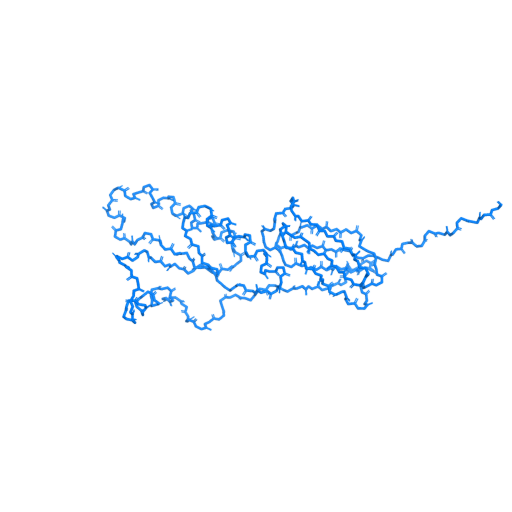 -14.326 1.00 95.44 97 GLU A O 1
ATOM 778 N N . PRO A 1 98 ? -1.560 -12.136 -16.551 1.00 93.44 98 PRO A N 1
ATOM 779 C CA . PRO A 1 98 ? -2.078 -10.768 -16.446 1.00 93.44 98 PRO A CA 1
ATOM 780 C C . PRO A 1 98 ? -3.390 -10.623 -15.661 1.00 93.44 98 PRO A C 1
ATOM 782 O O . PRO A 1 98 ? -3.697 -9.530 -15.189 1.00 93.44 98 PRO A O 1
ATOM 785 N N . ASP A 1 99 ? -4.175 -11.694 -15.549 1.00 94.19 99 ASP A N 1
ATOM 786 C CA . ASP A 1 99 ? -5.449 -11.762 -14.827 1.00 94.19 99 ASP A CA 1
ATOM 787 C C . ASP A 1 99 ? -5.341 -12.464 -13.460 1.00 94.19 99 ASP A C 1
ATOM 789 O O . ASP A 1 99 ? -6.346 -12.627 -12.762 1.00 94.19 99 ASP A O 1
ATOM 793 N N . ALA A 1 100 ? -4.135 -12.862 -13.045 1.00 96.00 100 ALA A N 1
ATOM 794 C CA . ALA A 1 100 ? -3.920 -13.469 -11.740 1.00 96.00 1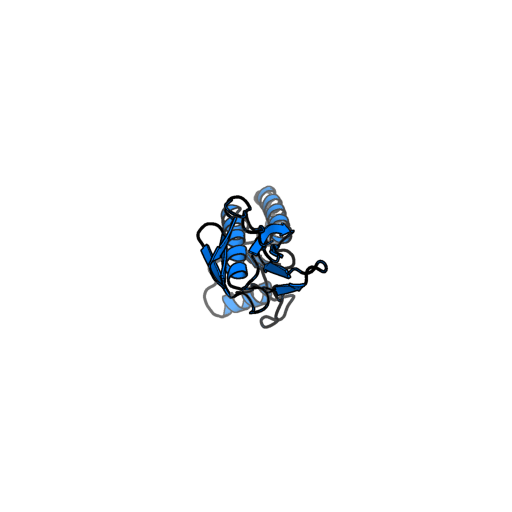00 ALA A CA 1
ATOM 795 C C . ALA A 1 100 ? -4.163 -12.469 -10.600 1.00 96.00 100 ALA A C 1
ATOM 797 O O . ALA A 1 100 ? -3.713 -11.326 -10.640 1.00 96.00 100 ALA A O 1
ATOM 798 N N . VAL A 1 101 ? -4.790 -12.942 -9.520 1.00 95.44 101 VAL A N 1
ATOM 799 C CA . VAL A 1 101 ? -4.848 -12.206 -8.250 1.00 95.44 101 VAL A CA 1
ATOM 800 C C . VAL A 1 101 ? -3.541 -12.434 -7.504 1.00 95.44 101 VAL A C 1
ATOM 802 O O . VAL A 1 101 ? -3.295 -13.519 -6.974 1.00 95.44 101 VAL A O 1
ATOM 805 N N . LEU A 1 102 ? -2.697 -11.408 -7.462 1.00 96.00 102 LEU A N 1
ATOM 806 C CA . LEU A 1 102 ? -1.321 -11.537 -6.979 1.00 96.00 102 LEU A CA 1
ATOM 807 C C . LEU A 1 102 ? -1.186 -11.428 -5.453 1.00 96.00 102 LEU A C 1
ATOM 809 O O . LEU A 1 102 ? -0.244 -11.957 -4.861 1.00 96.00 102 LEU A O 1
ATOM 813 N N . HIS A 1 103 ? -2.152 -10.788 -4.800 1.00 94.56 103 HIS A N 1
ATOM 814 C CA . HIS A 1 103 ? -2.254 -10.703 -3.353 1.00 94.56 103 HIS A CA 1
ATOM 815 C C . HIS A 1 103 ? -3.693 -10.384 -2.933 1.00 94.56 103 HIS A C 1
ATOM 817 O O . HIS A 1 103 ? -4.397 -9.614 -3.580 1.00 94.56 103 HIS A O 1
ATOM 823 N N . THR A 1 104 ? -4.135 -10.957 -1.812 1.00 89.75 104 THR A N 1
ATOM 824 C CA . THR A 1 104 ? -5.424 -10.619 -1.195 1.00 89.75 104 THR A CA 1
ATOM 825 C C . THR A 1 104 ? -5.173 -9.858 0.097 1.00 89.75 104 THR A C 1
ATOM 827 O O . THR A 1 104 ? -4.631 -10.413 1.052 1.00 89.75 104 THR A O 1
ATOM 830 N N . GLY A 1 105 ? -5.581 -8.589 0.122 1.00 82.31 105 GLY A N 1
ATOM 831 C CA . GLY A 1 105 ? -5.383 -7.720 1.276 1.00 82.31 105 GLY A CA 1
ATOM 832 C C . GLY A 1 105 ? -6.199 -8.136 2.503 1.00 82.31 105 GLY A C 1
ATOM 833 O O . GLY A 1 105 ? -7.263 -8.756 2.408 1.00 82.31 105 GLY A O 1
ATOM 834 N N . ALA A 1 106 ? -5.701 -7.762 3.682 1.00 85.81 106 ALA A N 1
ATOM 835 C CA . ALA A 1 106 ? -6.431 -7.923 4.933 1.00 85.81 106 ALA A CA 1
ATOM 836 C C . ALA A 1 106 ? -7.658 -7.000 4.975 1.00 85.81 106 ALA A C 1
ATOM 838 O O . ALA A 1 106 ? -7.641 -5.905 4.419 1.00 85.81 106 ALA A O 1
ATOM 839 N N . ARG A 1 107 ? -8.702 -7.426 5.690 1.00 92.38 107 ARG A N 1
ATOM 840 C CA . ARG A 1 107 ? -9.941 -6.666 5.925 1.00 92.38 107 ARG A CA 1
ATOM 841 C C . ARG A 1 107 ? -10.099 -6.290 7.388 1.00 92.38 107 ARG A C 1
ATOM 843 O O . ARG A 1 107 ? -9.404 -6.851 8.241 1.00 92.38 107 ARG A O 1
ATOM 850 N N . VAL A 1 108 ? -11.033 -5.384 7.675 1.00 95.94 108 VAL A N 1
ATOM 851 C CA . VAL A 1 108 ? -11.382 -5.044 9.056 1.00 95.94 108 VAL A CA 1
ATOM 852 C C . VAL A 1 108 ? -11.948 -6.280 9.752 1.00 95.94 108 VAL A C 1
ATOM 854 O O . VAL A 1 108 ? -12.879 -6.919 9.258 1.00 95.94 108 VAL A O 1
ATOM 857 N N . ARG A 1 109 ? -11.392 -6.629 10.915 1.00 96.38 109 ARG A N 1
ATOM 858 C CA . ARG A 1 109 ? -11.852 -7.765 11.725 1.00 96.38 109 ARG A CA 1
ATOM 859 C C . ARG A 1 109 ? -12.264 -7.321 13.114 1.00 96.38 109 ARG A C 1
ATOM 861 O O . ARG A 1 109 ? -11.690 -6.390 13.670 1.00 96.38 109 ARG A O 1
ATOM 868 N N . PHE A 1 110 ? -13.232 -8.034 13.681 1.00 97.06 110 PHE A N 1
ATOM 869 C CA . PHE A 1 110 ? -13.671 -7.870 15.062 1.00 97.06 110 PHE A CA 1
ATOM 870 C C . PHE A 1 110 ? -13.543 -9.204 15.785 1.00 97.06 110 PHE A C 1
ATOM 872 O O . PHE A 1 110 ? -14.191 -10.183 15.418 1.00 97.06 110 PHE A O 1
ATOM 879 N N . GLU A 1 111 ? -12.717 -9.239 16.821 1.00 96.50 111 GLU A N 1
ATOM 880 C CA . GLU A 1 111 ? -12.337 -10.463 17.523 1.00 96.50 111 GLU A CA 1
ATOM 881 C C . GLU A 1 111 ? -12.534 -10.282 19.032 1.00 96.50 111 GLU A C 1
ATOM 883 O O . GLU A 1 111 ? -12.461 -9.168 19.550 1.00 96.50 111 GLU A O 1
ATOM 888 N N . ARG A 1 112 ? -12.813 -11.366 19.763 1.00 94.81 112 ARG A N 1
ATOM 889 C CA . ARG A 1 112 ? -12.832 -11.322 21.236 1.00 94.81 112 ARG A CA 1
ATOM 890 C C . ARG A 1 112 ? -11.401 -11.228 21.753 1.00 94.81 112 ARG A C 1
ATOM 892 O O . ARG A 1 112 ? -10.514 -11.887 21.224 1.00 94.81 112 ARG A O 1
ATOM 899 N N . ASP A 1 113 ? -11.181 -10.458 22.812 1.00 89.75 113 ASP A N 1
ATOM 900 C CA . ASP A 1 113 ? -9.833 -10.236 23.350 1.00 89.75 113 ASP A CA 1
ATOM 901 C C . ASP A 1 113 ? -9.371 -11.282 24.385 1.00 89.75 113 ASP A C 1
ATOM 903 O O . ASP A 1 113 ? -8.227 -11.232 24.839 1.00 89.75 113 ASP A O 1
ATOM 907 N N . GLY A 1 114 ? -10.244 -12.229 24.744 1.00 86.06 114 GLY A N 1
ATOM 908 C CA . GLY A 1 114 ? -9.985 -13.274 25.740 1.00 86.06 114 GLY A CA 1
ATOM 909 C C . GLY A 1 114 ? -10.177 -12.836 27.197 1.00 86.06 114 GLY A C 1
ATOM 910 O O . GLY A 1 114 ? -10.195 -13.692 28.075 1.00 86.06 114 GLY A O 1
ATOM 911 N N . THR A 1 115 ? -10.389 -11.544 27.467 1.00 85.69 115 THR A N 1
ATOM 912 C CA . THR A 1 115 ? -10.566 -10.980 28.820 1.00 85.69 115 THR A CA 1
ATOM 913 C C . THR A 1 115 ? -11.960 -10.380 29.039 1.00 85.69 115 THR A C 1
ATOM 915 O O . THR A 1 115 ? -12.209 -9.698 30.031 1.00 85.69 115 THR A O 1
ATOM 918 N N . GLY A 1 116 ? -12.896 -10.661 28.127 1.00 84.06 116 GLY A N 1
ATOM 919 C CA . GLY A 1 116 ? -14.284 -10.192 28.187 1.00 84.06 116 GLY A CA 1
ATOM 920 C C . GLY A 1 116 ? -14.576 -8.961 27.322 1.00 84.06 116 GLY A C 1
ATOM 921 O O . GLY A 1 116 ? -15.720 -8.505 27.297 1.00 84.06 116 GLY A O 1
ATOM 922 N N . GLY A 1 117 ? -13.585 -8.455 26.586 1.00 93.81 117 GLY A N 1
ATOM 923 C CA . GLY A 1 117 ? -13.701 -7.372 25.615 1.00 93.81 117 GLY A CA 1
ATOM 924 C C . GLY A 1 117 ? -13.599 -7.824 24.155 1.00 93.81 117 GLY A C 1
ATOM 925 O O . GLY A 1 117 ? -13.700 -9.010 23.814 1.00 93.81 117 GLY A O 1
ATOM 926 N N . TYR A 1 118 ? -13.413 -6.839 23.277 1.00 97.50 118 TYR A N 1
ATOM 927 C CA . TYR A 1 118 ? -13.236 -7.026 21.836 1.00 97.50 118 TYR A CA 1
ATOM 928 C C . TYR A 1 118 ? -12.057 -6.209 21.311 1.00 97.50 118 TYR A C 1
ATOM 930 O O . TYR A 1 118 ? -11.701 -5.173 21.870 1.00 97.50 118 TYR A O 1
ATOM 938 N N . ARG A 1 119 ? -11.486 -6.648 20.192 1.00 97.38 119 ARG A N 1
ATOM 939 C CA . ARG A 1 119 ? -10.526 -5.895 19.388 1.00 97.38 119 ARG A CA 1
ATOM 940 C C . ARG A 1 119 ? -11.068 -5.706 17.976 1.00 97.38 119 ARG A C 1
ATOM 942 O O . ARG A 1 119 ? -11.505 -6.674 17.359 1.00 97.38 119 ARG A O 1
ATOM 949 N N . ALA A 1 120 ? -11.032 -4.475 17.478 1.00 97.75 120 ALA A N 1
ATOM 950 C CA . ALA A 1 120 ? -11.105 -4.190 16.052 1.00 97.75 120 ALA A CA 1
ATOM 951 C C . ALA A 1 120 ? -9.681 -4.133 15.493 1.00 97.75 120 ALA A C 1
ATOM 953 O O . ALA A 1 120 ? -8.821 -3.468 16.069 1.00 97.75 120 ALA A O 1
ATOM 954 N N . ILE A 1 121 ? -9.437 -4.830 14.390 1.00 97.25 121 ILE A N 1
ATOM 955 C CA . ILE A 1 121 ? -8.160 -4.842 13.675 1.00 97.25 121 ILE A CA 1
ATOM 956 C C . ILE A 1 121 ? -8.422 -4.203 12.317 1.00 97.25 121 ILE A C 1
ATOM 958 O O . ILE A 1 121 ? -9.110 -4.793 11.484 1.00 97.25 121 ILE A O 1
ATOM 962 N N . VAL A 1 122 ? -7.919 -2.987 12.121 1.00 96.69 122 VAL A N 1
ATOM 963 C CA . VAL A 1 122 ? -8.097 -2.188 10.905 1.00 96.69 122 VAL A CA 1
ATOM 964 C C . VAL A 1 122 ? -6.777 -2.192 10.126 1.00 96.69 122 VAL A C 1
ATOM 966 O O . VAL A 1 122 ? -5.789 -1.664 10.638 1.00 96.69 122 VAL A O 1
ATOM 969 N N . PRO A 1 123 ? -6.724 -2.778 8.916 1.00 94.69 123 PRO A N 1
ATOM 970 C CA . PRO A 1 123 ? -5.526 -2.764 8.078 1.00 94.69 123 PRO A CA 1
ATOM 971 C C . PRO A 1 123 ? -5.135 -1.333 7.709 1.00 94.69 123 PRO A C 1
ATOM 973 O O . PRO A 1 123 ? -5.931 -0.608 7.119 1.00 94.69 123 PRO A O 1
ATOM 976 N N . LEU A 1 124 ? -3.913 -0.938 8.059 1.00 93.50 124 LEU A N 1
ATOM 977 C CA . LEU A 1 124 ? -3.346 0.386 7.808 1.00 93.50 124 LEU A CA 1
ATOM 978 C C . LEU A 1 124 ? -1.844 0.237 7.509 1.00 93.50 124 LEU A C 1
ATOM 980 O O . LEU A 1 124 ? -1.005 0.614 8.334 1.00 93.50 124 LEU A O 1
ATOM 984 N N . PRO A 1 125 ? -1.486 -0.359 6.356 1.00 91.94 125 PRO A N 1
ATOM 985 C CA . PRO A 1 125 ? -0.102 -0.649 6.026 1.00 91.94 125 PRO A CA 1
ATOM 986 C C . PRO A 1 125 ? 0.718 0.629 5.982 1.00 91.94 125 PRO A C 1
ATOM 988 O O . PRO A 1 125 ? 0.314 1.615 5.359 1.00 91.94 125 PRO A O 1
ATOM 991 N N . ARG A 1 126 ? 1.872 0.594 6.654 1.00 87.62 126 ARG A N 1
ATOM 992 C CA . ARG A 1 126 ? 2.828 1.711 6.739 1.00 87.62 126 ARG A CA 1
ATOM 993 C C . ARG A 1 126 ? 2.206 3.053 7.147 1.00 87.62 126 ARG A C 1
ATOM 995 O O . ARG A 1 126 ? 2.704 4.098 6.718 1.00 87.62 126 ARG A O 1
ATOM 1002 N N . ALA A 1 127 ? 1.143 3.037 7.953 1.00 86.31 127 ALA A N 1
ATOM 1003 C CA . ALA A 1 127 ? 0.513 4.261 8.429 1.00 86.31 127 ALA A CA 1
ATOM 1004 C C . ALA A 1 127 ? 1.469 5.099 9.280 1.00 86.31 127 ALA A C 1
ATOM 1006 O O . ALA A 1 127 ? 2.200 4.583 10.128 1.00 86.31 127 ALA A O 1
ATOM 1007 N N . ASP A 1 128 ? 1.430 6.409 9.051 1.00 82.12 128 ASP A N 1
ATOM 1008 C CA . ASP A 1 128 ? 2.096 7.369 9.917 1.00 82.12 128 ASP A CA 1
ATOM 1009 C C . ASP A 1 128 ? 1.306 7.521 11.221 1.00 82.12 128 ASP A C 1
ATOM 1011 O O . ASP A 1 128 ? 0.084 7.679 11.205 1.00 82.12 128 ASP A O 1
ATOM 1015 N N . ARG A 1 129 ? 2.009 7.460 12.353 1.00 83.75 129 ARG A N 1
ATOM 1016 C CA . ARG A 1 129 ? 1.397 7.570 13.678 1.00 83.75 129 ARG A CA 1
ATOM 1017 C C . ARG A 1 129 ? 1.001 9.005 14.002 1.00 83.75 129 ARG A C 1
ATOM 1019 O O . ARG A 1 129 ? 0.024 9.190 14.715 1.00 83.75 129 ARG A O 1
ATOM 1026 N N . GLU A 1 130 ? 1.725 9.999 13.488 1.00 83.00 130 GLU A N 1
ATOM 1027 C CA . GLU A 1 130 ? 1.463 11.410 13.807 1.00 83.00 130 GLU A CA 1
ATOM 1028 C C . GLU A 1 130 ? 0.138 11.905 13.208 1.00 83.00 130 GLU A C 1
ATOM 1030 O O . GLU A 1 130 ? -0.524 12.765 13.781 1.00 83.00 130 GLU A O 1
ATOM 1035 N N . GLY A 1 131 ? -0.284 11.324 12.082 1.00 81.25 131 GLY A N 1
ATOM 1036 C CA . GLY A 1 131 ? -1.537 11.658 11.403 1.00 81.25 131 GLY A CA 1
ATOM 1037 C C . GLY A 1 131 ? -2.709 10.724 11.712 1.00 81.25 131 GLY A C 1
ATOM 1038 O O . GLY A 1 131 ? -3.705 10.785 10.989 1.00 81.25 131 GLY A O 1
ATOM 1039 N N . LEU A 1 132 ? -2.585 9.828 12.700 1.00 91.62 132 LEU A N 1
ATOM 1040 C CA . LEU A 1 132 ? -3.601 8.827 13.024 1.00 91.62 132 LEU A CA 1
ATOM 1041 C C . LEU A 1 132 ? -4.450 9.265 14.224 1.00 91.62 132 LEU A C 1
ATOM 1043 O O . LEU A 1 132 ? -3.957 9.332 15.346 1.00 91.62 132 LEU A O 1
ATOM 1047 N N . ASP A 1 133 ? -5.744 9.480 13.992 1.00 94.38 133 ASP A N 1
ATOM 1048 C CA . ASP A 1 133 ? -6.736 9.746 15.040 1.00 94.38 133 ASP A CA 1
ATOM 1049 C C . ASP A 1 133 ? -7.842 8.684 15.023 1.00 94.38 133 ASP A C 1
ATOM 1051 O O . ASP A 1 133 ? -8.277 8.222 13.963 1.00 94.38 133 ASP A O 1
ATOM 1055 N N . VAL A 1 134 ? -8.281 8.271 16.211 1.00 96.81 134 VAL A N 1
ATOM 1056 C CA . VAL A 1 134 ? -9.227 7.170 16.390 1.00 96.81 134 VAL A CA 1
ATOM 1057 C C . VAL A 1 134 ? -10.204 7.514 17.496 1.00 96.81 134 VAL A C 1
ATOM 1059 O O . VAL A 1 134 ? -9.835 7.626 18.664 1.00 96.81 134 VAL A O 1
ATOM 1062 N N . VAL A 1 135 ? -11.481 7.599 17.139 1.00 97.50 135 VAL A N 1
ATOM 1063 C CA . VAL A 1 135 ? -12.552 7.919 18.082 1.00 97.50 135 VAL A CA 1
ATOM 1064 C C . VAL A 1 135 ? -13.745 7.000 17.878 1.00 97.50 135 VAL A C 1
ATOM 1066 O O . VAL A 1 135 ? -14.025 6.549 16.769 1.00 97.50 135 VAL A O 1
ATOM 1069 N N . LYS A 1 136 ? -14.481 6.730 18.955 1.00 97.56 136 LYS A N 1
ATOM 1070 C CA . LYS A 1 136 ? -15.799 6.099 18.871 1.00 97.56 136 LYS A CA 1
ATOM 1071 C C . LYS A 1 136 ? -16.866 7.188 18.926 1.00 97.56 136 LYS A C 1
ATOM 1073 O O . LYS A 1 136 ? -16.896 7.943 19.894 1.00 97.56 136 LYS A O 1
ATOM 1078 N N . ILE A 1 137 ? -17.734 7.243 17.922 1.00 96.81 137 ILE A N 1
ATOM 1079 C CA . ILE A 1 137 ? -18.895 8.141 17.876 1.00 96.81 137 ILE A CA 1
ATOM 1080 C C . ILE A 1 137 ? -20.123 7.258 17.699 1.00 96.81 137 ILE A C 1
ATOM 1082 O O . ILE A 1 137 ? -20.220 6.546 16.704 1.00 96.81 137 ILE A O 1
ATOM 1086 N N . ASP A 1 138 ? -21.021 7.264 18.683 1.00 94.19 138 ASP A N 1
ATOM 1087 C CA . ASP A 1 138 ? -22.182 6.370 18.732 1.00 94.19 138 ASP A CA 1
ATOM 1088 C C . ASP A 1 138 ? -21.780 4.908 18.471 1.00 94.19 138 ASP A C 1
ATOM 1090 O O . ASP A 1 138 ? -20.949 4.356 19.197 1.00 94.19 138 ASP A O 1
ATOM 1094 N N . ASP A 1 139 ? -22.323 4.294 17.423 1.00 96.81 139 ASP A N 1
ATOM 1095 C CA . ASP A 1 139 ? -22.053 2.914 17.018 1.00 96.81 139 ASP A CA 1
ATOM 1096 C C . ASP A 1 139 ? -20.953 2.801 15.945 1.00 96.81 139 ASP A C 1
ATOM 1098 O O . ASP A 1 139 ? -20.798 1.743 15.335 1.00 96.81 139 ASP A O 1
ATOM 1102 N N . ASP A 1 140 ? -20.171 3.858 15.707 1.00 98.06 140 ASP A N 1
ATOM 1103 C CA . ASP A 1 140 ? -19.069 3.868 14.742 1.00 98.06 140 ASP A CA 1
ATOM 1104 C C . ASP A 1 140 ? -17.699 3.992 15.403 1.00 98.06 140 ASP A C 1
ATOM 1106 O O . ASP A 1 140 ? -17.478 4.783 16.323 1.00 98.06 140 ASP A O 1
ATOM 1110 N N . LEU A 1 141 ? -16.742 3.245 14.857 1.00 98.25 141 LEU A N 1
ATOM 1111 C CA . LEU A 1 141 ? -15.322 3.522 15.000 1.00 98.25 141 LEU A CA 1
ATOM 1112 C C . LEU A 1 141 ? -14.902 4.437 13.857 1.00 98.25 141 LEU A C 1
ATOM 1114 O O . LEU A 1 141 ? -14.916 4.035 12.694 1.00 98.25 141 LEU A O 1
ATOM 1118 N N . VAL A 1 142 ? -14.517 5.660 14.182 1.00 98.00 142 VAL A N 1
ATOM 1119 C CA . VAL A 1 142 ? -14.037 6.624 13.204 1.00 98.00 142 VAL A CA 1
ATOM 1120 C C . VAL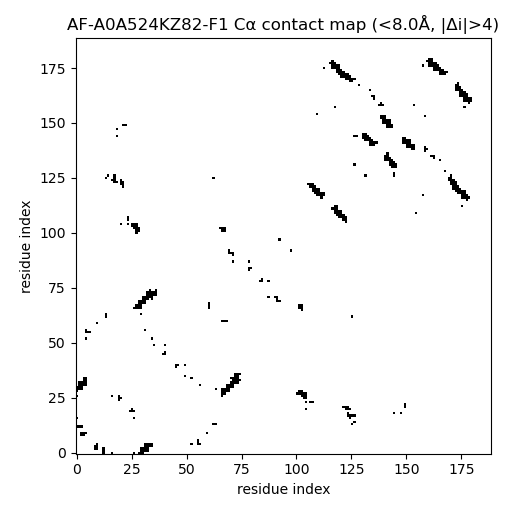 A 1 142 ? -12.520 6.658 13.238 1.00 98.00 142 VAL A C 1
ATOM 1122 O O . VAL A 1 142 ? -11.921 6.938 14.274 1.00 98.00 142 VAL A O 1
ATOM 1125 N N . VAL A 1 143 ? -11.915 6.357 12.094 1.00 97.25 143 VAL A N 1
ATOM 1126 C CA . VAL A 1 143 ? -10.466 6.335 11.895 1.00 97.25 143 VAL A CA 1
ATOM 1127 C C . VAL A 1 143 ? -10.105 7.441 10.913 1.00 97.25 143 VAL A C 1
ATOM 1129 O O . VAL A 1 143 ? -10.675 7.521 9.822 1.00 97.25 143 VAL A O 1
ATOM 1132 N N . THR A 1 144 ? -9.161 8.288 11.301 1.00 94.56 144 THR A N 1
ATOM 1133 C CA . THR A 1 144 ? -8.630 9.378 10.484 1.00 94.56 144 THR A CA 1
ATOM 1134 C C . THR A 1 144 ? -7.150 9.120 10.225 1.00 94.56 144 THR A C 1
ATOM 1136 O O . THR A 1 144 ? -6.402 8.893 11.169 1.00 94.56 144 THR A O 1
ATOM 1139 N N . THR A 1 145 ? -6.728 9.153 8.962 1.00 90.12 145 THR A N 1
ATOM 1140 C CA . THR A 1 145 ? -5.326 9.030 8.536 1.00 90.12 145 THR A CA 1
ATOM 1141 C C . THR A 1 145 ? -4.971 10.217 7.648 1.00 90.12 145 THR A C 1
ATOM 1143 O O . THR A 1 145 ? -5.412 10.281 6.495 1.00 90.12 145 THR A O 1
ATOM 1146 N N . GLY A 1 146 ? -4.198 11.172 8.165 1.00 83.69 146 GLY A N 1
ATOM 1147 C CA . GLY A 1 146 ? -3.853 12.391 7.432 1.00 83.69 146 GLY A CA 1
ATOM 1148 C C . GLY A 1 146 ? -5.107 13.136 6.960 1.00 83.69 146 GLY A C 1
ATOM 1149 O O . GLY A 1 146 ? -5.885 13.629 7.771 1.00 83.69 146 GLY A O 1
ATOM 1150 N N . ALA A 1 147 ? -5.326 13.193 5.644 1.00 80.50 147 ALA A N 1
ATOM 1151 C CA . ALA A 1 147 ? -6.462 13.893 5.038 1.00 80.50 147 ALA A CA 1
ATOM 1152 C C . ALA A 1 147 ? -7.741 13.040 4.888 1.00 80.50 147 ALA A C 1
ATOM 1154 O O . ALA A 1 147 ? -8.767 13.548 4.431 1.00 80.50 147 ALA A O 1
ATOM 1155 N N . ARG A 1 148 ? -7.708 11.743 5.221 1.00 90.25 148 ARG A N 1
ATOM 1156 C CA . ARG A 1 148 ? -8.846 10.829 5.030 1.00 90.25 148 ARG A CA 1
ATOM 1157 C C . ARG A 1 148 ? -9.475 10.429 6.351 1.00 90.25 148 ARG A C 1
ATOM 1159 O O . ARG A 1 148 ? -8.781 10.196 7.332 1.00 90.25 148 ARG A O 1
ATOM 1166 N N . ARG A 1 149 ? -10.800 10.285 6.346 1.00 94.19 149 ARG A N 1
ATOM 1167 C CA . ARG A 1 149 ? -11.601 9.855 7.494 1.00 94.19 149 ARG A CA 1
ATOM 1168 C C . ARG A 1 149 ? -12.600 8.797 7.046 1.00 94.19 149 ARG A C 1
ATOM 1170 O O . ARG A 1 149 ? -13.315 9.007 6.067 1.00 94.19 149 ARG A O 1
ATOM 1177 N N . ARG A 1 150 ? -12.673 7.683 7.774 1.00 96.44 150 ARG A N 1
ATOM 1178 C CA . ARG A 1 150 ? -13.650 6.609 7.552 1.00 96.44 150 ARG A CA 1
ATOM 1179 C C . ARG A 1 150 ? -14.393 6.295 8.843 1.00 96.44 150 ARG A C 1
ATOM 1181 O O . ARG A 1 150 ? -13.769 6.083 9.878 1.00 96.44 150 ARG A O 1
ATOM 1188 N N . ALA A 1 151 ? -15.717 6.208 8.756 1.00 97.56 151 ALA A N 1
ATOM 1189 C CA . ALA A 1 151 ? -16.556 5.626 9.797 1.00 97.56 151 ALA A CA 1
ATOM 1190 C C . ALA A 1 151 ? -16.774 4.132 9.510 1.00 97.56 151 ALA A C 1
ATOM 1192 O O . ALA A 1 151 ? -17.206 3.755 8.419 1.00 97.56 151 ALA A O 1
ATOM 1193 N N . ILE A 1 152 ? -16.449 3.285 10.482 1.00 97.56 152 ILE A N 1
ATOM 1194 C CA . ILE A 1 152 ? -16.618 1.834 10.435 1.00 97.56 152 ILE A CA 1
ATOM 1195 C C . ILE A 1 152 ? -17.717 1.468 11.430 1.00 97.56 152 ILE A C 1
ATOM 1197 O O . ILE A 1 152 ? -17.534 1.611 12.641 1.00 97.56 152 ILE A O 1
ATOM 1201 N N . ARG A 1 153 ? -18.838 0.946 10.926 1.00 97.69 153 ARG A N 1
ATOM 1202 C CA . ARG A 1 153 ? -19.945 0.493 11.773 1.00 97.69 153 ARG A CA 1
ATOM 1203 C C . ARG A 1 153 ? -19.497 -0.650 12.677 1.00 97.69 153 ARG A C 1
ATOM 1205 O O . ARG A 1 153 ? -19.041 -1.692 12.202 1.00 97.69 153 ARG A O 1
ATOM 1212 N N . LEU A 1 154 ? -19.670 -0.470 13.981 1.00 98.12 154 LEU A N 1
ATOM 1213 C CA . LEU A 1 154 ? -19.370 -1.494 14.968 1.00 98.12 154 LEU A CA 1
ATOM 1214 C C . LEU A 1 154 ? -20.453 -2.583 14.955 1.00 98.12 154 LEU A C 1
ATOM 1216 O O . LEU A 1 154 ? -21.650 -2.285 14.921 1.00 98.12 154 LEU A O 1
ATOM 1220 N N . PRO A 1 155 ? -20.073 -3.869 15.050 1.00 97.31 155 PRO A N 1
ATOM 1221 C CA . PRO A 1 155 ? -21.036 -4.938 15.273 1.00 97.31 155 PRO A CA 1
ATOM 1222 C C . PRO A 1 155 ? -21.821 -4.716 16.571 1.00 97.31 155 PRO A C 1
ATOM 1224 O O . PRO A 1 155 ? -21.271 -4.226 17.556 1.00 97.31 155 PRO A O 1
ATOM 1227 N N . ARG A 1 156 ? -23.071 -5.197 16.632 1.00 95.50 156 ARG A N 1
ATOM 1228 C CA . ARG A 1 156 ? -23.974 -5.041 17.799 1.00 95.50 156 ARG A CA 1
ATOM 1229 C C . ARG A 1 156 ? -23.361 -5.442 19.149 1.00 95.50 156 ARG A C 1
ATOM 1231 O O . ARG A 1 156 ? -23.770 -4.934 20.183 1.00 95.50 156 ARG A O 1
ATOM 1238 N N . ARG A 1 157 ? -22.407 -6.379 19.152 1.00 94.44 157 ARG A N 1
ATOM 1239 C CA . ARG A 1 157 ? -21.718 -6.846 20.370 1.00 94.44 157 ARG A CA 1
ATOM 1240 C C . ARG A 1 157 ? -20.585 -5.922 20.835 1.00 94.44 157 ARG A C 1
ATOM 1242 O O . ARG A 1 157 ? -20.196 -6.009 21.993 1.00 94.44 157 ARG A O 1
ATOM 1249 N N . VAL A 1 158 ? -20.067 -5.078 19.944 1.00 96.38 158 VAL A N 1
ATOM 1250 C CA . VAL A 1 158 ? -18.962 -4.136 20.189 1.00 96.38 158 VAL A CA 1
ATOM 1251 C C . VAL A 1 158 ? -19.486 -2.712 20.380 1.00 96.38 158 VAL A C 1
ATOM 1253 O O . VAL A 1 158 ? -18.981 -1.995 21.233 1.00 96.38 158 VAL A O 1
ATOM 1256 N N . ALA A 1 159 ? -20.536 -2.331 19.649 1.00 96.81 159 ALA A N 1
ATOM 1257 C CA . ALA A 1 159 ? -21.195 -1.026 19.723 1.00 96.81 159 ALA A CA 1
ATOM 1258 C C . ALA A 1 159 ? -21.469 -0.497 21.156 1.00 96.81 159 ALA A C 1
ATOM 1260 O O . ALA A 1 159 ? -21.129 0.656 21.422 1.00 96.81 159 ALA A O 1
ATOM 1261 N N . PRO A 1 160 ? -21.977 -1.294 22.124 1.00 94.94 160 PRO A N 1
ATOM 1262 C CA . PRO A 1 160 ? -22.229 -0.799 23.484 1.00 94.94 160 PRO A CA 1
ATOM 1263 C C . PRO A 1 160 ? -20.967 -0.661 24.355 1.00 94.94 160 PRO A C 1
ATOM 1265 O O . PRO A 1 160 ? -21.056 -0.214 25.497 1.00 94.94 160 PRO A O 1
ATOM 1268 N N . LEU A 1 161 ? -19.799 -1.087 23.871 1.00 95.19 161 LEU A N 1
ATOM 1269 C CA . LEU A 1 161 ? -18.543 -1.034 24.617 1.00 95.19 161 LEU A CA 1
ATOM 1270 C C . LEU A 1 161 ? -17.851 0.323 24.436 1.00 95.19 161 LEU A C 1
ATOM 1272 O O . LEU A 1 161 ? -18.065 1.033 23.454 1.00 95.19 161 LEU A O 1
ATOM 1276 N N . SER A 1 162 ? -16.990 0.684 25.382 1.00 95.38 162 SER A N 1
ATOM 1277 C CA . SER A 1 162 ? -16.160 1.885 25.301 1.00 95.38 162 SER A CA 1
ATOM 1278 C C . SER A 1 162 ? -14.815 1.560 24.661 1.00 95.38 162 SER A C 1
ATOM 1280 O O . SER A 1 162 ? -14.231 0.513 24.947 1.00 95.38 162 SER A O 1
ATOM 1282 N N . LEU A 1 163 ? -14.319 2.466 23.813 1.00 96.75 163 LEU A N 1
ATOM 1283 C CA . LEU A 1 163 ? -12.941 2.423 23.327 1.00 96.75 163 LEU A CA 1
ATOM 1284 C C . LEU A 1 163 ? -12.017 2.608 24.534 1.00 96.75 163 LEU A C 1
ATOM 1286 O O . LEU A 1 163 ? -12.102 3.619 25.226 1.00 96.75 163 LEU A O 1
ATOM 1290 N N . ALA A 1 164 ? -11.189 1.606 24.808 1.00 95.69 164 ALA A N 1
ATOM 1291 C CA . ALA A 1 164 ? -10.267 1.596 25.938 1.00 95.69 164 ALA A CA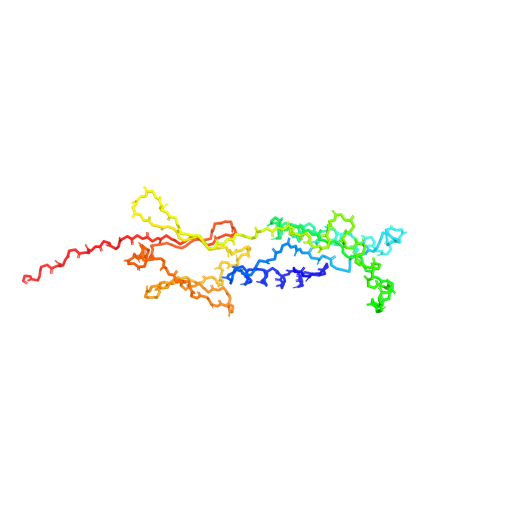 1
ATOM 1292 C C . ALA A 1 164 ? -8.839 1.950 25.512 1.00 95.69 164 ALA 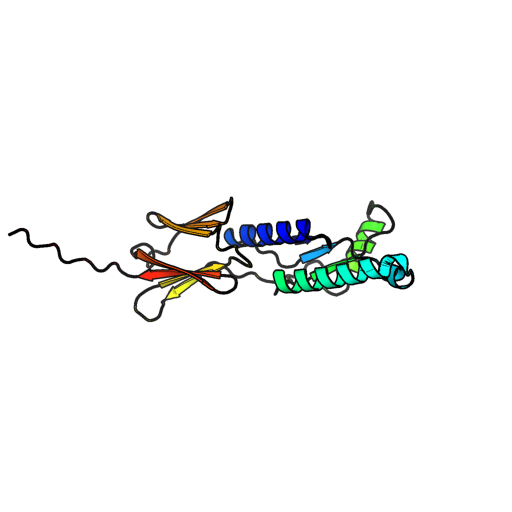A C 1
ATOM 1294 O O . ALA A 1 164 ? -8.108 2.585 26.262 1.00 95.69 164 ALA A O 1
ATOM 1295 N N . GLU A 1 165 ? -8.436 1.514 24.318 1.00 95.06 165 GLU A N 1
ATOM 1296 C CA . GLU A 1 165 ? -7.073 1.667 23.819 1.00 95.06 165 GLU A CA 1
ATOM 1297 C C . GLU A 1 165 ? -7.070 1.593 22.290 1.00 95.06 165 GLU A C 1
ATOM 1299 O O . GLU A 1 165 ? -7.831 0.821 21.703 1.00 95.06 165 GLU A O 1
ATOM 1304 N N . ALA A 1 166 ? -6.195 2.359 21.649 1.00 95.38 166 ALA A N 1
ATOM 1305 C CA . ALA A 1 166 ? -5.918 2.280 20.222 1.00 95.38 166 ALA A CA 1
ATOM 1306 C C . ALA A 1 166 ? -4.400 2.312 20.023 1.00 95.38 166 ALA A C 1
ATOM 1308 O O . ALA A 1 166 ? -3.726 3.196 20.550 1.00 95.38 166 ALA A O 1
ATOM 1309 N N . ARG A 1 167 ? -3.851 1.346 19.283 1.00 94.00 167 ARG A N 1
ATOM 1310 C CA . ARG A 1 167 ? -2.413 1.282 18.990 1.00 94.00 167 ARG A CA 1
ATOM 1311 C C . ARG A 1 167 ? -2.151 0.760 17.588 1.00 94.00 167 ARG A C 1
ATOM 1313 O O . ARG A 1 167 ? -2.881 -0.096 17.098 1.00 94.00 167 ARG A O 1
ATOM 1320 N N . VAL A 1 168 ? -1.072 1.227 16.972 1.00 93.62 168 VAL A N 1
ATOM 1321 C CA . VAL A 1 168 ? -0.561 0.641 15.728 1.00 93.62 168 VAL A CA 1
ATOM 1322 C C . VAL A 1 168 ? 0.315 -0.562 16.071 1.00 93.62 168 VAL A C 1
ATOM 1324 O O . VAL A 1 168 ? 1.244 -0.448 16.872 1.00 93.62 168 VAL A O 1
ATOM 1327 N N . ASP A 1 169 ? 0.014 -1.702 15.461 1.00 92.38 169 ASP A N 1
ATOM 1328 C CA . ASP A 1 169 ? 0.741 -2.962 15.567 1.00 92.38 169 ASP A CA 1
ATOM 1329 C C . ASP A 1 169 ? 1.077 -3.483 14.167 1.00 92.38 169 ASP A C 1
ATOM 1331 O O . ASP A 1 169 ? 0.190 -3.909 13.424 1.00 92.38 169 ASP A O 1
ATOM 1335 N N . GLY A 1 170 ? 2.350 -3.389 13.777 1.00 90.56 170 GLY A N 1
ATOM 1336 C CA . GLY A 1 170 ? 2.769 -3.658 12.402 1.00 90.56 170 GLY A CA 1
ATOM 1337 C C . GLY A 1 170 ? 1.991 -2.803 11.396 1.00 90.56 170 GLY A C 1
ATOM 1338 O O . GLY A 1 170 ? 2.017 -1.577 11.472 1.00 90.56 170 GLY A O 1
ATOM 1339 N N . ASP A 1 171 ? 1.285 -3.467 10.482 1.00 91.81 171 ASP A N 1
ATOM 1340 C CA . ASP A 1 171 ? 0.480 -2.860 9.412 1.00 91.81 171 ASP A CA 1
ATOM 1341 C C . ASP A 1 171 ? -1.014 -2.765 9.768 1.00 91.81 171 ASP A C 1
ATOM 1343 O O . ASP A 1 171 ? -1.892 -2.795 8.902 1.00 91.81 171 ASP A O 1
ATOM 1347 N N . SER A 1 172 ? -1.345 -2.721 11.058 1.00 94.69 172 SER A N 1
ATOM 1348 C CA . SER A 1 172 ? -2.728 -2.645 11.525 1.00 94.69 172 SER A CA 1
ATOM 1349 C C . SER A 1 172 ? -2.894 -1.694 12.701 1.00 94.69 172 SER A C 1
ATOM 1351 O O . SER A 1 172 ? -2.080 -1.649 13.618 1.00 94.69 172 SER A O 1
ATOM 1353 N N . LEU A 1 173 ? -4.009 -0.974 12.717 1.00 96.25 173 LEU A N 1
ATOM 1354 C CA . LEU A 1 173 ? -4.527 -0.329 13.913 1.00 96.25 173 LEU A CA 1
ATOM 1355 C C . LEU A 1 173 ? -5.351 -1.348 14.704 1.00 96.25 173 LEU A C 1
ATOM 1357 O O . LEU A 1 173 ? -6.327 -1.906 14.202 1.00 96.25 173 LEU A O 1
ATOM 1361 N N . VAL A 1 174 ? -4.973 -1.563 15.958 1.00 96.88 174 VAL A N 1
ATOM 1362 C CA . VAL A 1 174 ? -5.686 -2.416 16.906 1.00 96.88 174 VAL A CA 1
ATOM 1363 C C . VAL A 1 174 ? -6.405 -1.528 17.914 1.00 96.88 174 VAL A C 1
ATOM 1365 O O . VAL A 1 174 ? -5.769 -0.822 18.696 1.00 96.88 174 VAL A O 1
ATOM 1368 N N . VAL A 1 175 ? -7.737 -1.581 17.908 1.00 97.81 175 VAL A N 1
ATOM 1369 C CA . VAL A 1 175 ? -8.600 -0.822 18.822 1.00 97.81 175 VAL A CA 1
ATOM 1370 C C . VAL A 1 175 ? -9.282 -1.780 19.779 1.00 97.81 175 VAL A C 1
ATOM 1372 O O . VAL A 1 175 ? -10.014 -2.673 19.358 1.00 97.81 175 VAL A O 1
ATOM 1375 N N . ARG A 1 176 ? -9.050 -1.607 21.075 1.00 97.50 176 ARG A N 1
ATOM 1376 C CA . ARG A 1 176 ? -9.615 -2.445 22.128 1.00 97.50 176 ARG A CA 1
ATOM 1377 C C . ARG A 1 176 ? -10.847 -1.784 22.728 1.00 97.50 176 ARG A C 1
ATOM 1379 O O . ARG A 1 176 ? -10.834 -0.603 23.069 1.00 97.50 176 ARG A O 1
ATOM 1386 N N . PHE A 1 177 ? -11.889 -2.584 22.902 1.00 97.50 177 PHE A N 1
ATOM 1387 C CA . PHE A 1 177 ? -13.173 -2.182 23.451 1.00 97.50 177 PHE A CA 1
ATOM 1388 C C . PHE A 1 177 ? -13.484 -2.988 24.707 1.00 97.50 177 PHE A C 1
ATOM 1390 O O . PHE A 1 177 ? -13.445 -4.220 24.687 1.00 97.50 177 PHE A O 1
ATOM 1397 N N . LEU A 1 178 ? -13.834 -2.291 25.785 1.00 95.69 178 LEU A N 1
ATOM 1398 C CA . LEU A 1 178 ? -14.179 -2.883 27.075 1.00 95.69 178 LEU A CA 1
ATOM 1399 C C . LEU A 1 178 ? -15.528 -2.364 27.552 1.00 95.69 178 LEU A C 1
ATOM 1401 O O . LEU A 1 178 ? -15.988 -1.289 27.165 1.00 95.69 178 LEU A O 1
ATOM 1405 N N . ARG A 1 179 ? -16.169 -3.124 28.437 1.00 91.75 179 ARG A N 1
ATOM 1406 C CA . ARG A 1 179 ? -17.349 -2.623 29.133 1.00 91.75 179 ARG A CA 1
ATOM 1407 C C . ARG A 1 179 ? -16.903 -1.506 30.070 1.00 91.75 179 ARG A C 1
ATOM 1409 O O . ARG A 1 179 ? -15.979 -1.703 30.855 1.00 91.75 179 ARG A O 1
ATOM 1416 N N . ARG A 1 180 ? -17.547 -0.342 29.982 1.00 82.88 180 ARG A N 1
ATOM 1417 C CA . ARG A 1 180 ? -17.304 0.744 30.931 1.00 82.88 180 ARG A CA 1
ATOM 1418 C C . ARG A 1 180 ? -17.632 0.235 32.334 1.00 82.88 180 ARG A C 1
ATOM 1420 O O . ARG A 1 180 ? -18.714 -0.320 32.535 1.00 82.88 180 ARG A O 1
ATOM 1427 N N . ALA A 1 181 ? -16.710 0.403 33.278 1.00 68.56 181 ALA A N 1
ATOM 1428 C CA . ALA A 1 181 ? -17.054 0.255 34.682 1.00 68.56 181 ALA A CA 1
ATOM 1429 C C . ALA A 1 181 ? -18.098 1.332 34.997 1.00 68.56 181 ALA A C 1
ATOM 1431 O O . ALA A 1 181 ? -17.871 2.514 34.739 1.00 68.56 181 ALA A O 1
ATOM 1432 N N . VAL A 1 182 ? -19.271 0.915 35.465 1.00 59.28 182 VAL A N 1
ATOM 1433 C CA . VAL A 1 182 ? -20.226 1.851 36.050 1.00 59.28 182 VAL A CA 1
ATOM 1434 C C . VAL A 1 182 ? -19.584 2.288 37.361 1.00 59.28 182 VAL A C 1
ATOM 1436 O O . VAL A 1 182 ? -19.411 1.454 38.248 1.00 59.28 182 VAL A O 1
ATOM 1439 N N . GLU A 1 183 ? -19.157 3.547 37.464 1.00 48.91 183 GLU A N 1
ATOM 1440 C CA . GLU A 1 183 ? -18.849 4.109 38.779 1.00 48.91 183 GLU A CA 1
ATOM 1441 C C . GLU A 1 183 ? -20.140 4.034 39.603 1.00 48.91 183 GLU A C 1
ATOM 1443 O O . GLU A 1 183 ? -21.188 4.465 39.104 1.00 48.91 183 GLU A O 1
ATOM 1448 N N . PRO A 1 184 ? -20.124 3.430 40.805 1.00 46.28 184 PRO A N 1
ATOM 1449 C CA . PRO A 1 184 ? -21.295 3.460 41.662 1.00 46.28 184 PRO A CA 1
ATOM 1450 C C . PRO A 1 184 ? -21.652 4.928 41.894 1.00 46.28 184 PRO A C 1
ATOM 1452 O O . PRO A 1 184 ? -20.781 5.737 42.215 1.00 46.28 184 PRO A O 1
ATOM 1455 N N . ALA A 1 185 ? -22.920 5.272 41.660 1.00 47.91 185 ALA A N 1
ATOM 1456 C CA . ALA A 1 185 ? -23.427 6.607 41.927 1.00 47.91 185 ALA A CA 1
ATOM 1457 C C . ALA A 1 185 ? -23.052 6.973 43.365 1.00 47.91 185 ALA A C 1
ATOM 1459 O O . ALA A 1 185 ? -23.392 6.235 44.290 1.00 47.91 185 ALA A O 1
ATOM 1460 N N . ALA A 1 186 ? -22.314 8.070 43.538 1.00 46.09 186 ALA A N 1
ATOM 1461 C CA . ALA A 1 186 ? -22.088 8.635 44.855 1.00 46.09 186 ALA A CA 1
ATOM 1462 C C . ALA A 1 186 ? -23.465 8.883 45.480 1.00 46.09 186 ALA A C 1
ATOM 1464 O O . ALA A 1 186 ? -24.248 9.683 44.960 1.00 46.09 186 ALA A O 1
ATOM 1465 N N . GLU A 1 187 ? -23.783 8.141 46.541 1.00 44.41 187 GLU A N 1
ATOM 1466 C CA . GLU A 1 187 ? -24.934 8.429 47.383 1.00 44.41 187 GLU A CA 1
ATOM 1467 C C . GLU A 1 187 ? -24.758 9.857 47.899 1.00 44.41 187 GLU A C 1
ATOM 1469 O O . GLU A 1 187 ? -23.826 10.162 48.644 1.00 44.41 187 GLU A O 1
ATOM 1474 N N . VAL A 1 188 ? -25.618 10.755 47.420 1.00 47.00 188 VAL A N 1
ATOM 1475 C CA . VAL A 1 188 ? -25.736 12.109 47.951 1.00 47.00 188 VAL A CA 1
ATOM 1476 C C . VAL A 1 188 ? -26.412 11.966 49.311 1.00 47.00 188 VAL A C 1
ATOM 1478 O O . VAL A 1 188 ? -27.619 11.726 49.375 1.00 47.00 188 VAL A O 1
ATOM 1481 N N . GLY A 1 189 ? -25.605 12.019 50.370 1.00 50.09 189 GLY A N 1
ATOM 1482 C CA . GLY A 1 189 ? -26.056 12.201 51.751 1.00 50.09 189 GLY A CA 1
ATOM 1483 C C . GLY A 1 189 ? -26.324 13.662 52.072 1.00 50.09 189 GLY A C 1
ATOM 1484 O O . GLY A 1 189 ? -25.656 14.530 51.462 1.00 50.09 189 GLY A O 1
#